Protein AF-A0A2A5DWA8-F1 (afdb_monomer)

Solvent-accessible surface area (backbone atoms only — not comparable to full-atom values): 10590 Å² total; per-residue (Å²): 114,68,67,63,53,52,51,55,50,49,52,50,40,71,69,45,64,59,42,86,65,63,41,75,46,26,43,45,65,52,57,74,69,48,86,75,79,60,83,89,64,64,49,68,61,52,51,39,34,54,32,83,85,29,98,65,46,37,66,56,44,50,53,70,68,47,47,54,48,47,27,50,68,68,30,33,41,72,45,68,45,36,46,28,19,51,50,18,20,48,41,30,18,22,82,77,46,51,73,67,56,54,53,51,50,54,50,40,32,61,70,69,42,58,81,96,68,41,42,50,81,70,25,50,52,37,16,51,51,19,20,54,53,19,52,71,34,85,58,58,39,67,52,75,53,70,55,78,84,46,27,84,37,28,36,47,58,53,21,58,75,51,59,51,54,68,67,58,51,53,52,51,37,53,56,46,24,76,74,42,58,88,42,74,66,36,57,59,59,72,69,80,114

Structure (mmCIF, N/CA/C/O backbone):
data_AF-A0A2A5DWA8-F1
#
_entry.id   AF-A0A2A5DWA8-F1
#
loop_
_atom_site.group_PDB
_atom_site.id
_atom_site.type_symbol
_atom_site.label_atom_id
_atom_site.label_alt_id
_atom_site.label_comp_id
_atom_site.label_asym_id
_atom_site.label_entity_id
_atom_site.label_seq_id
_atom_site.pdbx_PDB_ins_code
_atom_site.Cartn_x
_atom_site.Cartn_y
_atom_site.Cartn_z
_atom_site.occupancy
_atom_site.B_iso_or_equiv
_atom_site.auth_seq_id
_atom_site.auth_comp_id
_atom_site.auth_asym_id
_atom_site.auth_atom_id
_atom_site.pdbx_PDB_model_num
ATOM 1 N N . MET A 1 1 ? -1.235 -20.049 -27.847 1.00 49.72 1 MET A N 1
ATOM 2 C CA . MET A 1 1 ? -2.467 -19.989 -27.016 1.00 49.72 1 MET A CA 1
ATOM 3 C C . MET A 1 1 ? -2.168 -19.502 -25.596 1.00 49.72 1 MET A C 1
ATOM 5 O O . MET A 1 1 ? -2.892 -18.644 -25.116 1.00 49.72 1 MET A O 1
ATOM 9 N N . VAL A 1 2 ? -1.079 -19.969 -24.968 1.00 52.19 2 VAL A N 1
ATOM 10 C CA . VAL A 1 2 ? -0.614 -19.513 -23.640 1.00 52.19 2 VAL A CA 1
ATOM 11 C C . VAL A 1 2 ? -0.144 -18.046 -23.639 1.00 52.19 2 VAL A C 1
ATOM 13 O O . VAL A 1 2 ? -0.614 -17.272 -22.815 1.00 52.19 2 VAL A O 1
ATOM 16 N N . GLU A 1 3 ? 0.671 -17.619 -24.612 1.00 50.81 3 GLU A N 1
ATOM 17 C CA . GLU A 1 3 ? 1.141 -16.217 -24.720 1.00 50.81 3 GLU A CA 1
ATOM 18 C C . GLU A 1 3 ? 0.012 -15.195 -24.894 1.00 50.81 3 GLU A C 1
ATOM 20 O O . GLU A 1 3 ? 0.032 -14.137 -24.279 1.00 50.81 3 GLU A O 1
ATOM 25 N N . LYS A 1 4 ? -1.018 -15.528 -25.681 1.00 55.91 4 LYS A N 1
ATOM 26 C CA . LYS A 1 4 ? -2.185 -14.654 -25.893 1.00 55.91 4 LYS A CA 1
ATOM 27 C C . LYS A 1 4 ? -2.979 -14.436 -24.599 1.00 55.91 4 LYS A C 1
ATOM 29 O O . LYS A 1 4 ? -3.512 -13.357 -24.380 1.00 55.91 4 LYS A O 1
ATOM 34 N N . LYS A 1 5 ? -3.030 -15.462 -23.743 1.00 57.56 5 LYS A N 1
ATOM 35 C CA . LYS A 1 5 ? -3.708 -15.423 -22.444 1.00 57.56 5 LYS A CA 1
ATOM 36 C C . LYS A 1 5 ? -2.894 -14.640 -21.403 1.00 57.56 5 LYS A C 1
ATOM 38 O O . LYS A 1 5 ? -3.483 -13.908 -20.622 1.00 57.56 5 LYS A O 1
ATOM 43 N N . LEU A 1 6 ? -1.561 -14.747 -21.440 1.00 59.03 6 LEU A N 1
ATOM 44 C CA . LEU A 1 6 ? -0.638 -13.939 -20.627 1.00 59.03 6 LEU A CA 1
ATOM 45 C C . LEU A 1 6 ? -0.704 -12.450 -20.990 1.00 59.03 6 LEU A C 1
ATOM 47 O O . LEU A 1 6 ? -0.829 -11.622 -20.096 1.00 59.03 6 LEU A O 1
ATOM 51 N N . HIS A 1 7 ? -0.699 -12.117 -22.283 1.00 61.72 7 HIS A N 1
ATOM 52 C CA . HIS A 1 7 ? -0.837 -10.731 -22.743 1.00 61.72 7 HIS A CA 1
ATOM 53 C C . HIS A 1 7 ? -2.161 -10.099 -22.303 1.00 61.72 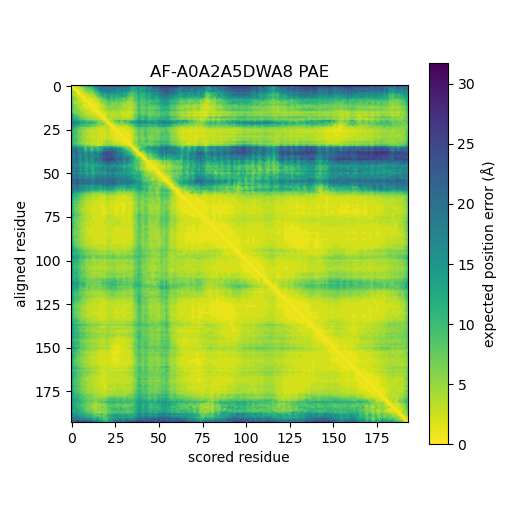7 HIS A C 1
ATOM 55 O O . HIS A 1 7 ? -2.162 -9.018 -21.727 1.00 61.72 7 HIS A O 1
ATOM 61 N N . GLN A 1 8 ? -3.278 -10.802 -22.507 1.00 65.88 8 GLN A N 1
ATOM 62 C CA . GLN A 1 8 ? -4.597 -10.319 -22.098 1.00 65.88 8 GLN A CA 1
ATOM 63 C C . GLN A 1 8 ? -4.705 -10.144 -20.574 1.00 65.88 8 GLN A C 1
ATOM 65 O O . GLN A 1 8 ? -5.347 -9.215 -20.097 1.00 65.88 8 GLN A O 1
ATOM 70 N N . TYR A 1 9 ? -4.066 -11.023 -19.798 1.00 69.00 9 TYR A N 1
ATOM 71 C CA . TYR A 1 9 ? -4.016 -10.899 -18.342 1.00 69.00 9 TYR A CA 1
ATOM 72 C C . TYR A 1 9 ? -3.210 -9.674 -17.900 1.00 69.00 9 TYR A C 1
ATOM 74 O O . TYR A 1 9 ? -3.627 -8.937 -17.012 1.00 69.00 9 TYR A O 1
ATOM 82 N N . GLN A 1 10 ? -2.082 -9.422 -18.558 1.00 70.12 10 GLN A N 1
ATOM 83 C CA . GLN A 1 10 ? -1.239 -8.273 -18.263 1.00 70.12 10 GLN A CA 1
ATOM 84 C C . GLN A 1 10 ? -1.933 -6.944 -18.594 1.00 70.12 10 GLN A C 1
ATOM 86 O O . GLN A 1 10 ? -1.883 -6.023 -17.785 1.00 70.12 10 GLN A O 1
ATOM 91 N N . GLU A 1 11 ? -2.680 -6.872 -19.699 1.00 75.81 11 GLU A N 1
ATOM 92 C CA . GLU A 1 11 ? -3.524 -5.711 -20.027 1.00 75.81 11 GLU A CA 1
ATOM 93 C C . GLU A 1 11 ? -4.588 -5.441 -18.950 1.00 75.81 11 GLU A C 1
ATOM 95 O O . GLU A 1 11 ? -4.821 -4.292 -18.574 1.00 75.81 11 GLU A O 1
ATOM 100 N N . ILE A 1 12 ? -5.206 -6.494 -18.403 1.00 79.06 12 ILE A N 1
ATOM 101 C CA . ILE A 1 12 ? -6.186 -6.364 -17.316 1.00 79.06 12 ILE A CA 1
ATOM 102 C C . ILE A 1 12 ? -5.527 -5.764 -16.064 1.00 79.06 12 ILE A C 1
ATOM 104 O O . ILE A 1 12 ? -6.061 -4.804 -15.505 1.00 79.06 12 ILE A O 1
ATOM 108 N N . LEU A 1 13 ? -4.358 -6.268 -15.654 1.00 78.06 13 LEU A N 1
ATOM 109 C CA . LEU A 1 13 ? -3.614 -5.743 -14.499 1.00 78.06 13 LEU A CA 1
ATOM 110 C C . LEU A 1 13 ? -3.149 -4.293 -14.698 1.00 78.06 13 LEU A C 1
ATOM 112 O O . LEU A 1 13 ? -3.194 -3.489 -13.767 1.00 78.06 13 LEU A O 1
ATOM 116 N N . GLU A 1 14 ? -2.715 -3.948 -15.910 1.00 80.31 14 GLU A N 1
ATOM 117 C CA . GLU A 1 14 ? -2.301 -2.587 -16.265 1.00 80.31 14 GLU A CA 1
ATOM 118 C C . GLU A 1 14 ? -3.484 -1.610 -16.252 1.00 80.31 14 GLU A C 1
ATOM 120 O O . GLU A 1 14 ? -3.341 -0.468 -15.807 1.00 80.31 14 GLU A O 1
ATOM 125 N N . SER A 1 15 ? -4.660 -2.066 -16.691 1.00 82.06 15 SER A N 1
ATOM 126 C CA . SER A 1 15 ? -5.872 -1.247 -16.760 1.00 82.06 15 SER A CA 1
ATOM 127 C C . SER A 1 15 ? -6.539 -1.019 -15.403 1.00 82.06 15 SER A C 1
ATOM 129 O O . SER A 1 15 ? -7.165 0.023 -15.197 1.00 82.06 15 SER A O 1
ATOM 131 N N . TRP A 1 16 ? -6.410 -1.962 -14.463 1.00 86.69 16 TRP A N 1
ATOM 132 C CA . TRP A 1 16 ? -7.081 -1.846 -13.176 1.00 86.69 16 TRP A CA 1
ATOM 133 C C . TRP A 1 16 ? -6.322 -0.941 -12.208 1.00 86.69 16 TRP A C 1
ATOM 135 O O . TRP A 1 16 ? -5.131 -1.120 -11.928 1.00 86.69 16 TRP A O 1
ATOM 145 N N . TYR A 1 17 ? -7.044 0.039 -11.670 1.00 85.69 17 TYR A N 1
ATOM 146 C CA . TYR A 1 17 ? -6.503 1.023 -10.752 1.00 85.69 17 TYR A CA 1
ATOM 147 C C . TYR A 1 17 ? -7.624 1.696 -9.936 1.00 85.69 17 TYR A C 1
ATOM 149 O O . TYR A 1 17 ? -8.483 2.352 -10.525 1.00 85.69 17 TYR A O 1
ATOM 157 N N . PRO A 1 18 ? -7.627 1.586 -8.592 1.00 86.38 18 PRO A N 1
ATOM 158 C CA . PRO A 1 18 ? -8.715 2.108 -7.759 1.00 86.38 18 PRO A CA 1
ATOM 159 C C . PRO A 1 18 ? -8.624 3.624 -7.509 1.00 86.38 18 PRO A C 1
ATOM 161 O O . PRO A 1 18 ? -9.618 4.258 -7.162 1.00 86.38 18 PRO A O 1
ATOM 164 N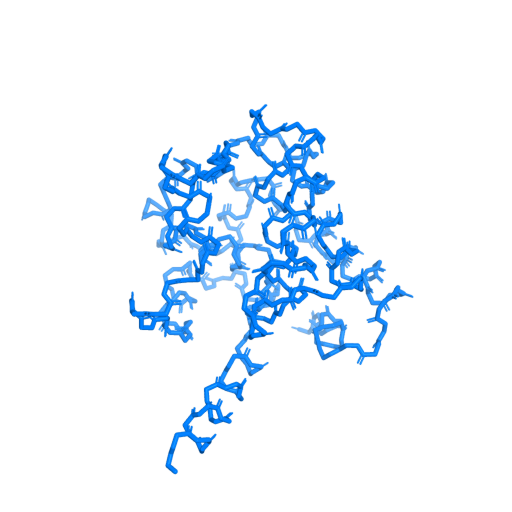 N . GLY A 1 19 ? -7.440 4.228 -7.671 1.00 85.25 19 GLY A N 1
ATOM 165 C CA . GLY A 1 19 ? -7.250 5.675 -7.534 1.00 85.25 19 GLY A CA 1
ATOM 166 C C . GLY A 1 19 ? -7.587 6.270 -6.155 1.00 85.25 19 GLY A C 1
ATOM 167 O O . GLY A 1 19 ? -7.700 5.576 -5.142 1.00 85.25 19 GLY A O 1
ATOM 168 N N . LEU A 1 20 ? -7.689 7.605 -6.097 1.00 85.56 20 LEU A N 1
ATOM 169 C CA . LEU A 1 20 ? -8.072 8.379 -4.896 1.00 85.56 20 LEU A CA 1
ATOM 170 C C . LEU A 1 20 ? -9.344 9.212 -5.098 1.00 85.56 20 LEU A C 1
ATOM 172 O O . LEU A 1 20 ? -9.663 10.045 -4.245 1.00 85.56 20 LEU A O 1
ATOM 176 N N . GLN A 1 21 ? -10.035 9.045 -6.217 1.00 74.38 21 GLN A N 1
ATOM 177 C CA . GLN A 1 21 ? -11.198 9.838 -6.606 1.00 74.38 21 GLN A CA 1
ATOM 178 C C . GLN A 1 21 ? -12.507 9.249 -6.057 1.00 74.38 21 GLN A C 1
ATOM 180 O O . GLN A 1 21 ? -13.368 9.983 -5.578 1.00 74.38 21 GLN A O 1
ATOM 185 N N . GLU A 1 22 ? -12.626 7.922 -5.989 1.00 74.31 22 GLU A N 1
ATOM 186 C CA . GLU A 1 22 ? -13.865 7.236 -5.604 1.00 74.31 22 GLU A CA 1
ATOM 187 C C . GLU A 1 22 ? -14.037 7.114 -4.079 1.00 74.31 22 GLU A C 1
ATOM 189 O O . GLU A 1 22 ? -14.012 6.036 -3.494 1.00 74.31 22 GLU A O 1
ATOM 194 N N . GLN A 1 23 ? -14.193 8.253 -3.404 1.00 80.00 23 GLN A N 1
ATOM 195 C CA . GLN A 1 23 ? -14.290 8.326 -1.940 1.00 80.00 23 GLN A CA 1
ATOM 196 C C . GLN A 1 23 ? -15.641 7.845 -1.379 1.00 80.00 23 GLN A C 1
ATOM 198 O O . GLN A 1 23 ? -15.704 7.433 -0.220 1.00 80.00 23 GLN A O 1
ATOM 203 N N . SER A 1 24 ? -16.711 7.915 -2.181 1.00 87.44 24 SER A N 1
ATOM 204 C CA . SER A 1 24 ? -18.083 7.555 -1.792 1.00 87.44 24 SER A CA 1
ATOM 205 C C . SER A 1 24 ? -18.460 6.103 -2.090 1.00 87.44 24 SER A C 1
ATOM 207 O O . SER A 1 24 ? -19.420 5.607 -1.504 1.00 87.44 24 SER A O 1
ATOM 209 N N . ARG A 1 25 ? -17.729 5.419 -2.982 1.00 91.62 25 ARG A N 1
ATOM 210 C CA . ARG A 1 25 ? -17.945 3.991 -3.252 1.00 91.62 25 ARG A CA 1
ATOM 211 C C . ARG A 1 25 ? -17.542 3.169 -2.039 1.00 91.62 25 ARG A C 1
ATOM 213 O O . ARG A 1 25 ? -16.603 3.528 -1.322 1.00 91.62 25 ARG A O 1
ATOM 220 N N . THR A 1 26 ? -18.258 2.074 -1.812 1.00 94.56 26 THR A N 1
ATOM 221 C CA . THR A 1 26 ? -17.941 1.186 -0.697 1.00 94.56 26 THR A CA 1
ATOM 222 C C . THR A 1 26 ? -16.694 0.362 -1.003 1.00 94.56 26 THR A C 1
ATOM 224 O O . THR A 1 26 ? -16.358 0.124 -2.168 1.00 94.56 26 THR A O 1
ATOM 227 N N . LEU A 1 27 ? -16.007 -0.103 0.042 1.00 92.06 27 LEU A N 1
ATOM 228 C CA . LEU A 1 27 ? -14.865 -1.007 -0.114 1.00 92.06 27 LEU A CA 1
ATOM 229 C C . LEU A 1 27 ? -15.251 -2.258 -0.924 1.00 92.06 27 LEU A C 1
ATOM 231 O O . LEU A 1 27 ? -14.518 -2.660 -1.827 1.00 92.06 27 LEU A O 1
ATOM 235 N N . LYS A 1 28 ? -16.439 -2.819 -0.664 1.00 91.94 28 LYS A N 1
ATOM 236 C CA . LYS A 1 28 ? -16.983 -3.970 -1.393 1.00 91.94 28 LYS A CA 1
ATOM 237 C C . LYS A 1 28 ? -17.189 -3.678 -2.879 1.00 91.94 28 LYS A C 1
ATOM 239 O O . LYS A 1 28 ? -16.879 -4.534 -3.705 1.00 91.94 28 LYS A O 1
ATOM 244 N N . ASP A 1 29 ? -17.686 -2.494 -3.231 1.00 91.88 29 ASP A N 1
ATOM 245 C CA . ASP A 1 29 ? -17.933 -2.138 -4.633 1.00 91.88 29 ASP A CA 1
ATOM 246 C C . ASP A 1 29 ? -16.648 -2.087 -5.455 1.00 91.88 29 ASP A C 1
ATOM 248 O O . ASP A 1 29 ? -16.673 -2.418 -6.640 1.00 91.88 29 ASP A O 1
ATOM 252 N N . ILE A 1 30 ? -15.536 -1.647 -4.859 1.00 90.56 30 ILE A N 1
ATOM 253 C CA . ILE A 1 30 ? -14.247 -1.612 -5.558 1.00 90.56 30 ILE A CA 1
ATOM 254 C C . ILE A 1 30 ? -13.619 -3.006 -5.609 1.00 90.56 30 ILE A C 1
ATOM 256 O O . ILE A 1 30 ? -13.152 -3.406 -6.674 1.00 90.56 30 ILE A O 1
ATOM 260 N N . ILE A 1 31 ? -13.677 -3.775 -4.516 1.00 89.19 31 ILE A N 1
ATOM 261 C CA . ILE A 1 31 ? -13.152 -5.152 -4.476 1.00 89.19 31 ILE A CA 1
ATOM 262 C C . ILE A 1 31 ? -13.831 -6.050 -5.514 1.00 89.19 31 ILE A C 1
ATOM 264 O O . ILE A 1 31 ? -13.160 -6.824 -6.185 1.00 89.19 31 ILE A O 1
ATOM 268 N N . ASN A 1 32 ? -15.144 -5.908 -5.718 1.00 88.56 32 ASN A N 1
ATOM 269 C CA . ASN A 1 32 ? -15.874 -6.694 -6.717 1.00 88.56 32 ASN A CA 1
ATOM 270 C C . ASN A 1 32 ? -15.433 -6.390 -8.159 1.00 88.56 32 ASN A C 1
ATOM 272 O O . ASN A 1 32 ? -15.648 -7.208 -9.049 1.00 88.56 32 ASN A O 1
ATOM 276 N N . GLY A 1 33 ? -14.863 -5.205 -8.397 1.00 85.56 33 GLY A N 1
ATOM 277 C CA . GLY A 1 33 ? -14.308 -4.806 -9.688 1.00 85.56 33 GLY A CA 1
ATOM 278 C C . GLY A 1 33 ? -12.818 -5.115 -9.838 1.00 85.56 33 GLY A C 1
ATOM 279 O O . GLY A 1 33 ? -12.260 -4.841 -10.898 1.00 85.56 33 GLY A O 1
ATOM 280 N N . MET A 1 34 ? -12.164 -5.632 -8.795 1.00 85.69 34 MET A N 1
ATOM 281 C CA . MET A 1 34 ? -10.759 -6.018 -8.835 1.00 85.69 34 MET A CA 1
ATOM 282 C C . MET A 1 34 ? -10.596 -7.293 -9.667 1.00 85.69 34 MET A C 1
ATOM 284 O O . MET A 1 34 ? -11.339 -8.253 -9.445 1.00 85.69 34 MET A O 1
ATOM 288 N N . PRO A 1 35 ? -9.667 -7.335 -10.642 1.00 80.06 35 PRO A N 1
ATOM 289 C CA . PRO A 1 35 ? -9.417 -8.549 -11.397 1.00 80.06 35 PRO A CA 1
ATOM 290 C C . PRO A 1 35 ? -8.919 -9.618 -10.427 1.00 80.06 35 PRO A C 1
ATOM 292 O O . PRO A 1 35 ? -7.842 -9.501 -9.848 1.00 80.06 35 PRO A O 1
ATOM 295 N N . GLY A 1 36 ? -9.758 -10.627 -10.195 1.00 61.25 36 GLY A N 1
ATOM 296 C CA . GLY A 1 36 ? -9.466 -11.672 -9.228 1.00 61.25 36 GLY A CA 1
ATOM 297 C C . GLY A 1 36 ? -8.223 -12.459 -9.628 1.00 61.25 36 GLY A C 1
ATOM 298 O O . GLY A 1 36 ? -8.080 -12.869 -10.782 1.00 61.25 36 GLY A O 1
ATOM 299 N N . TYR A 1 37 ? -7.352 -12.722 -8.658 1.00 54.34 37 TYR A N 1
ATOM 300 C CA . TYR A 1 37 ? -6.330 -13.749 -8.803 1.00 54.34 37 TYR A CA 1
ATOM 301 C C . TYR A 1 37 ? -7.012 -15.124 -8.808 1.00 54.34 37 TYR A C 1
ATOM 303 O O . TYR A 1 37 ? -7.747 -15.466 -7.877 1.00 54.34 37 TYR A O 1
ATOM 311 N N . GLU A 1 38 ? -6.764 -15.956 -9.825 1.00 46.09 38 GLU A N 1
ATOM 312 C CA . GLU A 1 38 ? -7.052 -17.383 -9.677 1.00 46.09 38 GLU A CA 1
ATOM 313 C C . GLU A 1 38 ? -6.131 -17.933 -8.578 1.00 46.09 38 GLU A C 1
ATOM 315 O O . GLU A 1 38 ? -4.920 -17.735 -8.599 1.00 46.09 38 GLU A O 1
ATOM 320 N N . GLN A 1 39 ? -6.699 -18.662 -7.617 1.00 37.75 39 GLN A N 1
ATOM 321 C CA . GLN A 1 39 ? -6.021 -19.202 -6.426 1.00 37.75 39 GLN A CA 1
ATOM 322 C C . GLN A 1 39 ? -4.800 -20.103 -6.733 1.00 37.75 39 GLN A C 1
ATOM 324 O O . GLN A 1 39 ? -4.049 -20.475 -5.835 1.00 37.75 39 GLN A O 1
ATOM 329 N N . LYS A 1 40 ? -4.586 -20.468 -8.001 1.00 38.69 40 LYS A N 1
ATOM 330 C CA . LYS A 1 40 ? -3.408 -21.202 -8.484 1.00 38.69 40 LYS A CA 1
ATOM 331 C C . LYS A 1 40 ? -2.173 -20.313 -8.706 1.00 38.69 40 LYS A C 1
ATOM 333 O O . LYS A 1 40 ? -1.070 -20.841 -8.770 1.00 38.69 40 LYS A O 1
ATOM 338 N N . ASP A 1 41 ? -2.369 -18.997 -8.792 1.00 48.16 41 ASP A N 1
ATOM 339 C CA . ASP A 1 41 ? -1.338 -17.972 -8.978 1.00 48.16 41 ASP A CA 1
ATOM 340 C C . ASP A 1 41 ? -1.066 -17.195 -7.682 1.00 48.16 41 ASP A C 1
ATOM 342 O O . ASP A 1 41 ? -0.484 -16.113 -7.749 1.00 48.16 41 ASP A O 1
ATOM 346 N N . VAL A 1 42 ? -1.485 -17.732 -6.515 1.00 53.38 42 VAL A N 1
ATOM 347 C CA . VAL A 1 42 ? -1.169 -17.181 -5.182 1.00 53.38 42 VAL A CA 1
ATOM 348 C C . VAL A 1 42 ? 0.282 -16.713 -5.216 1.00 53.38 42 VAL A C 1
ATOM 350 O O . VAL A 1 42 ? 1.176 -17.561 -5.344 1.00 53.38 42 VAL A O 1
ATOM 353 N N . PRO A 1 43 ? 0.531 -15.389 -5.176 1.00 59.25 43 PRO A N 1
ATOM 354 C CA . PRO A 1 43 ? 1.860 -14.871 -5.415 1.00 59.25 43 PRO A CA 1
ATOM 355 C C . PRO A 1 43 ? 2.802 -15.543 -4.430 1.00 59.25 43 PRO A C 1
ATOM 357 O O . PRO A 1 43 ? 2.476 -15.669 -3.250 1.00 59.25 43 PRO A O 1
ATOM 360 N N . PHE A 1 44 ? 3.973 -15.981 -4.887 1.00 54.69 44 PHE A N 1
ATOM 361 C CA . PHE A 1 44 ? 4.997 -16.566 -4.016 1.00 54.69 44 PHE A CA 1
ATOM 362 C C . PHE A 1 44 ? 5.223 -15.723 -2.745 1.00 54.69 44 PHE A C 1
ATOM 364 O O . PHE A 1 44 ? 5.508 -16.275 -1.693 1.00 54.69 44 PHE A O 1
ATOM 371 N N . PHE A 1 45 ? 4.997 -14.407 -2.819 1.00 60.41 45 PHE A N 1
ATOM 372 C CA . PHE A 1 45 ? 4.918 -13.462 -1.704 1.00 60.41 45 PHE A CA 1
ATOM 373 C C . PHE A 1 45 ? 3.922 -13.814 -0.599 1.00 60.41 45 PHE A C 1
ATOM 375 O O . PHE A 1 45 ? 4.282 -13.717 0.568 1.00 60.41 45 PHE A O 1
ATOM 382 N N . VAL A 1 46 ? 2.695 -14.217 -0.940 1.00 60.62 46 VAL A N 1
ATOM 383 C CA . VAL A 1 46 ? 1.695 -14.671 0.031 1.00 60.62 46 VAL A CA 1
ATOM 384 C C . VAL A 1 46 ? 2.263 -15.888 0.736 1.00 60.62 46 VAL A C 1
ATOM 386 O O . VAL A 1 46 ? 2.436 -15.846 1.940 1.00 60.62 46 VAL A O 1
ATOM 389 N N . TRP A 1 47 ? 2.732 -16.907 0.011 1.00 64.25 47 TRP A N 1
ATOM 390 C CA . TRP A 1 47 ? 3.419 -18.043 0.639 1.00 64.25 47 TRP A CA 1
ATOM 391 C C . TRP A 1 47 ? 4.636 -17.619 1.491 1.00 64.25 47 TRP A C 1
ATOM 393 O O . TRP A 1 47 ? 4.836 -18.143 2.583 1.00 64.25 47 TRP A O 1
ATOM 403 N N . LEU A 1 48 ? 5.430 -16.648 1.041 1.00 61.09 48 LEU A N 1
ATOM 404 C CA . LEU A 1 48 ? 6.653 -16.196 1.703 1.00 61.09 48 LEU A CA 1
ATOM 405 C C . LEU A 1 48 ? 6.393 -15.433 3.012 1.00 61.09 48 LEU A C 1
ATOM 407 O O . LEU A 1 48 ? 7.150 -15.608 3.971 1.00 61.09 48 LEU A O 1
ATOM 411 N N . LEU A 1 49 ? 5.355 -14.589 3.032 1.00 61.19 49 LEU A N 1
ATOM 412 C CA . LEU A 1 49 ? 4.930 -13.770 4.172 1.00 61.19 49 LEU A CA 1
ATOM 413 C C . LEU A 1 49 ? 3.999 -14.537 5.113 1.00 61.19 49 LEU A C 1
ATOM 415 O O . LEU A 1 49 ? 4.008 -14.297 6.318 1.00 61.19 49 LEU A O 1
ATOM 419 N N . GLU A 1 50 ? 3.195 -15.445 4.566 1.00 60.75 50 GLU A N 1
ATOM 420 C CA . GLU A 1 50 ? 2.129 -16.110 5.298 1.00 60.75 50 GLU A CA 1
ATOM 421 C C . GLU A 1 50 ? 2.502 -17.489 5.837 1.00 60.75 50 GLU A C 1
ATOM 423 O O . GLU A 1 50 ? 1.992 -17.909 6.876 1.00 60.75 50 GLU A O 1
ATOM 428 N N . ASN A 1 51 ? 3.372 -18.232 5.152 1.00 64.56 51 ASN A N 1
ATOM 429 C CA . ASN A 1 51 ? 3.665 -19.599 5.555 1.00 64.56 51 ASN A CA 1
ATOM 430 C C . ASN A 1 51 ? 4.696 -19.614 6.694 1.00 64.56 51 ASN A C 1
ATOM 432 O O . ASN A 1 51 ? 5.841 -19.215 6.473 1.00 64.56 51 ASN A O 1
ATOM 436 N N . PRO A 1 52 ? 4.377 -20.168 7.881 1.00 58.34 52 PRO A N 1
ATOM 437 C CA . PRO A 1 52 ? 5.354 -20.330 8.959 1.00 58.34 52 PRO A CA 1
ATOM 438 C C . PRO A 1 52 ? 6.544 -21.218 8.565 1.00 58.34 52 PRO A C 1
ATOM 440 O O . PRO A 1 52 ? 7.588 -21.172 9.206 1.00 58.34 52 PRO A O 1
ATOM 443 N N . LYS A 1 53 ? 6.383 -22.043 7.519 1.00 57.66 53 LYS A N 1
ATOM 444 C CA . LYS A 1 53 ? 7.430 -22.900 6.946 1.00 57.66 53 LYS A CA 1
ATOM 445 C C . LYS A 1 53 ? 8.294 -22.184 5.901 1.00 57.66 53 LYS A C 1
ATOM 447 O O . LYS A 1 53 ? 9.220 -22.797 5.374 1.00 57.66 53 LYS A O 1
ATOM 452 N N . SER A 1 54 ? 7.993 -20.927 5.572 1.00 59.78 54 SER A N 1
ATOM 453 C CA . SER A 1 54 ? 8.860 -20.097 4.737 1.00 59.78 54 SER A CA 1
ATOM 454 C C . SER A 1 54 ? 10.203 -19.892 5.452 1.00 59.78 54 SER A C 1
ATOM 456 O O . SER A 1 54 ? 10.211 -19.582 6.646 1.00 59.78 54 SER A O 1
ATOM 458 N N . PRO A 1 55 ? 11.348 -20.004 4.753 1.00 48.19 55 PRO A N 1
ATOM 459 C CA . PRO A 1 55 ? 12.673 -19.799 5.350 1.00 48.19 55 PRO A CA 1
ATOM 460 C C . PRO A 1 55 ? 12.884 -18.373 5.881 1.00 48.19 55 PRO A C 1
ATOM 462 O O . PRO A 1 55 ? 13.851 -18.119 6.595 1.00 48.19 55 PRO A O 1
ATOM 465 N N . ILE A 1 56 ? 11.987 -17.448 5.535 1.00 56.91 56 ILE A N 1
ATOM 466 C CA . ILE A 1 56 ? 11.997 -16.060 5.987 1.00 56.91 56 ILE A CA 1
ATOM 467 C C . ILE A 1 56 ? 10.657 -15.645 6.593 1.00 56.91 56 ILE A C 1
ATOM 469 O O . ILE A 1 56 ? 10.374 -14.461 6.555 1.00 56.91 56 ILE A O 1
ATOM 473 N N . ALA A 1 57 ? 9.841 -16.574 7.119 1.00 62.66 57 ALA A N 1
ATOM 474 C CA . ALA A 1 57 ? 8.503 -16.307 7.669 1.00 62.66 57 ALA A CA 1
ATOM 475 C C . ALA A 1 57 ? 8.429 -14.947 8.391 1.00 62.66 57 ALA A C 1
ATOM 477 O O . ALA A 1 57 ? 8.940 -14.767 9.501 1.00 62.66 57 ALA A O 1
ATOM 478 N N . MET A 1 58 ? 7.851 -13.963 7.702 1.00 66.44 58 MET A N 1
ATOM 479 C CA . MET A 1 58 ? 7.953 -12.568 8.106 1.00 66.44 58 MET A CA 1
ATOM 480 C C . MET A 1 58 ? 6.832 -12.239 9.088 1.00 66.44 58 MET A C 1
ATOM 482 O O . MET A 1 58 ? 5.681 -12.621 8.865 1.00 66.44 58 MET A O 1
ATOM 486 N N . PRO A 1 59 ? 7.093 -11.457 10.149 1.00 62.34 59 PRO A N 1
ATOM 487 C CA . PRO A 1 59 ? 6.000 -10.779 10.824 1.00 62.34 59 PRO A CA 1
ATOM 488 C C . PRO A 1 59 ? 5.270 -9.894 9.802 1.00 62.34 59 PRO A C 1
ATOM 490 O O . PRO A 1 59 ? 5.903 -9.061 9.162 1.00 62.34 59 PRO A O 1
ATOM 493 N N . GLY A 1 60 ? 3.959 -10.080 9.632 1.00 58.66 60 GLY A N 1
ATOM 494 C CA . GLY A 1 60 ? 3.200 -9.346 8.609 1.00 58.66 60 GLY A CA 1
ATOM 495 C C . GLY A 1 60 ? 2.225 -10.159 7.764 1.00 58.66 60 GLY A C 1
ATOM 496 O O . GLY A 1 60 ? 1.672 -9.573 6.844 1.00 58.66 60 GLY A O 1
ATOM 497 N N . TYR A 1 61 ? 1.999 -11.447 8.077 1.00 69.06 61 TYR A N 1
ATOM 498 C CA . TYR A 1 61 ? 0.927 -12.279 7.499 1.00 69.06 61 TYR A CA 1
ATOM 499 C C . TYR A 1 61 ? -0.340 -11.458 7.225 1.00 69.06 61 TYR A C 1
ATOM 501 O O . TYR A 1 61 ? -0.836 -10.788 8.141 1.00 69.06 61 TYR A O 1
ATOM 509 N N . ILE A 1 62 ? -0.851 -11.514 5.997 1.00 74.62 62 ILE A N 1
ATOM 510 C CA . ILE A 1 62 ? -2.024 -10.762 5.566 1.00 74.62 62 ILE A CA 1
ATOM 511 C C . ILE A 1 62 ? -2.811 -11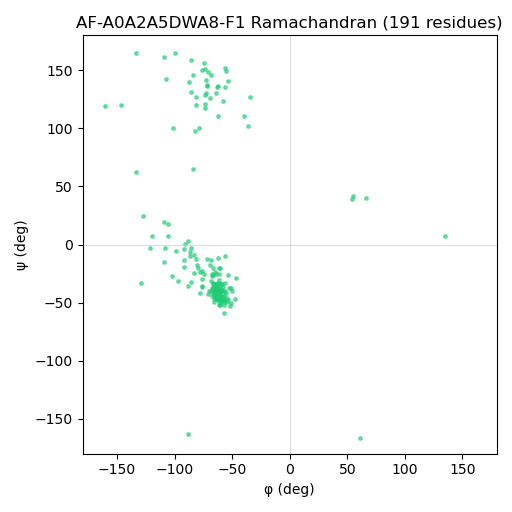.559 4.537 1.00 74.62 62 ILE A C 1
ATOM 513 O O . ILE A 1 62 ? -2.301 -11.831 3.450 1.00 74.62 62 ILE A O 1
ATOM 517 N N . SER A 1 63 ? -4.071 -11.860 4.862 1.00 80.31 63 SER A N 1
ATOM 518 C CA . SER A 1 63 ? -4.939 -12.599 3.947 1.00 80.31 63 SER A CA 1
ATOM 519 C C . SER A 1 63 ? -5.021 -11.895 2.590 1.00 80.31 63 SER A C 1
ATOM 521 O O . SER A 1 63 ? -4.974 -10.666 2.528 1.00 80.31 63 SER A O 1
ATOM 523 N N . LEU A 1 64 ? -5.203 -12.663 1.509 1.00 80.00 64 LEU A N 1
ATOM 524 C CA . LEU A 1 64 ? -5.402 -12.114 0.156 1.00 80.00 64 LEU A CA 1
ATOM 525 C C . LEU A 1 64 ? -6.446 -10.993 0.150 1.00 80.00 64 LEU A C 1
ATOM 527 O O . LEU A 1 64 ? -6.196 -9.902 -0.343 1.00 80.00 64 LEU A O 1
ATOM 531 N N . PHE A 1 65 ? -7.577 -11.236 0.810 1.00 84.88 65 PHE A N 1
ATOM 532 C CA . PHE A 1 65 ? -8.639 -10.250 0.939 1.00 84.88 65 PHE A CA 1
ATOM 533 C C . PHE A 1 65 ? -8.173 -8.960 1.633 1.00 84.88 65 PHE A C 1
ATOM 535 O O . PHE A 1 65 ? -8.440 -7.861 1.151 1.00 84.88 65 PHE A O 1
ATOM 542 N N . ASN A 1 66 ? -7.446 -9.069 2.747 1.00 88.06 66 ASN A N 1
ATOM 543 C CA . ASN A 1 66 ? -6.938 -7.896 3.452 1.00 88.06 66 ASN A CA 1
ATOM 544 C C . ASN A 1 66 ? -5.881 -7.152 2.626 1.00 88.06 66 ASN A C 1
ATOM 546 O O . ASN A 1 66 ? -5.830 -5.925 2.657 1.00 88.06 66 ASN A O 1
ATOM 550 N N . HIS A 1 67 ? -5.043 -7.877 1.890 1.00 88.25 67 HIS A N 1
ATOM 551 C CA . HIS A 1 67 ? -4.046 -7.307 0.994 1.00 88.25 67 HIS A CA 1
ATOM 552 C C . HIS A 1 67 ? -4.700 -6.487 -0.125 1.00 88.25 67 HIS A C 1
ATOM 554 O O . HIS A 1 67 ? -4.335 -5.330 -0.344 1.00 88.25 67 HIS A O 1
ATOM 560 N N . ASP A 1 68 ? -5.735 -7.042 -0.750 1.00 88.50 68 ASP A N 1
ATOM 561 C CA . ASP A 1 68 ? -6.539 -6.374 -1.774 1.00 88.50 68 ASP A CA 1
ATOM 562 C C . ASP A 1 68 ? -7.250 -5.132 -1.208 1.00 88.50 68 ASP A C 1
ATOM 564 O O . ASP A 1 68 ? -7.289 -4.072 -1.840 1.00 88.50 68 ASP A O 1
ATOM 568 N N . CYS A 1 69 ? -7.727 -5.195 0.041 1.00 92.00 69 CYS A N 1
ATOM 569 C CA . CYS A 1 69 ? -8.246 -4.015 0.734 1.00 92.00 69 CYS A CA 1
ATOM 570 C C . CYS A 1 69 ? -7.178 -2.922 0.882 1.00 92.00 69 CYS A C 1
ATOM 572 O O . CYS A 1 69 ? -7.470 -1.747 0.658 1.00 92.00 69 CYS A O 1
ATOM 574 N N . ILE A 1 70 ? -5.937 -3.272 1.237 1.00 93.69 70 ILE A N 1
ATOM 575 C CA . ILE A 1 70 ? -4.853 -2.290 1.379 1.00 93.69 70 ILE A CA 1
ATOM 576 C C . ILE A 1 70 ? -4.530 -1.627 0.038 1.00 93.69 70 ILE A C 1
ATOM 578 O O . ILE A 1 70 ? -4.356 -0.407 0.012 1.00 93.69 70 ILE A O 1
ATOM 582 N N . HIS A 1 71 ? -4.514 -2.376 -1.070 1.00 93.25 71 HIS A N 1
ATOM 583 C CA . HIS A 1 71 ? -4.397 -1.805 -2.420 1.00 93.25 71 HIS A CA 1
ATOM 584 C C . HIS A 1 71 ? -5.419 -0.688 -2.644 1.00 93.25 71 HIS A C 1
ATOM 586 O O . HIS A 1 71 ? -5.060 0.443 -2.986 1.00 93.25 71 HIS A O 1
ATOM 592 N N . ILE A 1 72 ? -6.688 -0.960 -2.338 1.00 93.50 72 ILE A N 1
ATOM 593 C CA . ILE A 1 72 ? -7.783 0.007 -2.476 1.00 93.50 72 ILE A CA 1
ATOM 594 C C . ILE A 1 72 ? -7.584 1.212 -1.549 1.00 93.50 72 ILE A C 1
ATOM 596 O O . ILE A 1 72 ? -7.686 2.364 -1.983 1.00 93.50 72 ILE A O 1
ATOM 600 N N . LEU A 1 73 ? -7.246 0.987 -0.277 1.00 94.94 73 LEU A N 1
ATOM 601 C CA . LEU A 1 73 ? -7.044 2.069 0.690 1.00 94.94 73 LEU A CA 1
ATOM 602 C C . LEU A 1 73 ? -5.873 2.977 0.315 1.00 94.94 73 LEU A C 1
ATOM 604 O O . LEU A 1 73 ? -5.976 4.192 0.472 1.00 94.94 73 LEU A O 1
ATOM 608 N N . LEU A 1 74 ? -4.795 2.431 -0.240 1.00 94.75 74 LEU A N 1
ATOM 609 C CA . LEU A 1 74 ? -3.649 3.213 -0.710 1.00 94.75 74 LEU A CA 1
ATOM 610 C C . LEU A 1 74 ?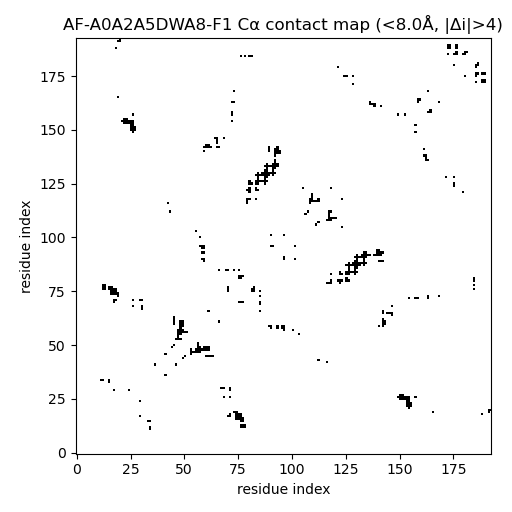 -3.864 3.786 -2.123 1.00 94.75 74 LEU A C 1
ATOM 612 O O . LEU A 1 74 ? -3.086 4.627 -2.581 1.00 94.75 74 LEU A O 1
ATOM 616 N N . GLY A 1 75 ? -4.931 3.367 -2.810 1.00 92.50 75 GLY A N 1
ATOM 617 C CA . GLY A 1 75 ? -5.225 3.764 -4.183 1.00 92.50 75 GLY A CA 1
ATOM 618 C C . GLY A 1 75 ? -4.181 3.229 -5.164 1.00 92.50 75 GLY A C 1
ATOM 619 O O . GLY A 1 75 ? -3.729 3.969 -6.034 1.00 92.50 75 GLY A O 1
ATOM 620 N N . ARG A 1 76 ? -3.723 1.994 -4.966 1.00 91.06 76 ARG A N 1
ATOM 621 C CA . ARG A 1 76 ? -2.636 1.350 -5.711 1.00 91.06 76 ARG A CA 1
ATOM 622 C C . ARG A 1 76 ? -3.196 0.277 -6.645 1.00 91.06 76 ARG A C 1
ATOM 624 O O . ARG A 1 76 ? -4.206 -0.344 -6.330 1.00 91.06 76 ARG A O 1
ATOM 631 N N . GLY A 1 77 ? -2.599 0.157 -7.832 1.00 89.50 77 GLY A N 1
ATOM 632 C CA . GLY A 1 77 ? -2.943 -0.893 -8.797 1.00 89.50 77 GLY A CA 1
ATOM 633 C C . GLY A 1 77 ? -2.125 -2.163 -8.559 1.00 89.50 77 GLY A C 1
ATOM 6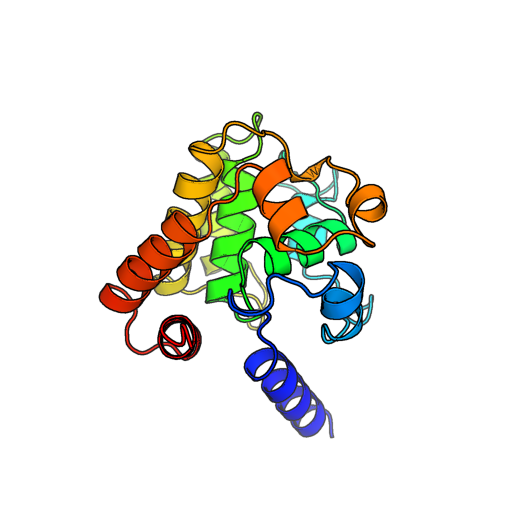34 O O . GLY A 1 77 ? -1.510 -2.312 -7.516 1.00 89.50 77 GLY A O 1
ATOM 635 N N . LEU A 1 78 ? -2.076 -3.064 -9.541 1.00 86.38 78 LEU A N 1
ATOM 636 C CA . LEU A 1 78 ? -1.490 -4.408 -9.367 1.00 86.38 78 LEU A CA 1
ATOM 637 C C . LEU A 1 78 ? -0.158 -4.613 -10.096 1.00 86.38 78 LEU A C 1
ATOM 639 O O . LEU A 1 78 ? 0.247 -5.738 -10.382 1.00 86.38 78 LEU A O 1
ATOM 643 N N . LEU A 1 79 ? 0.514 -3.520 -10.454 1.00 85.94 79 LEU A N 1
ATOM 644 C CA . LEU A 1 79 ? 1.806 -3.584 -11.130 1.00 85.94 79 LEU A CA 1
ATOM 645 C C . LEU A 1 79 ? 2.954 -3.709 -10.116 1.00 85.94 79 LEU A C 1
ATOM 647 O O . LEU A 1 79 ? 2.778 -3.334 -8.955 1.00 85.94 79 LEU A O 1
ATOM 651 N N . PRO A 1 80 ? 4.144 -4.202 -10.517 1.00 85.81 80 PRO A N 1
ATOM 652 C CA . PRO A 1 80 ? 5.248 -4.458 -9.588 1.00 85.81 80 PRO A CA 1
ATOM 653 C C . PRO A 1 80 ? 5.626 -3.266 -8.697 1.00 85.81 80 PRO A C 1
ATOM 655 O O . PRO A 1 80 ? 5.926 -3.460 -7.520 1.00 85.81 80 PRO A O 1
ATOM 658 N N . GLN A 1 81 ? 5.576 -2.034 -9.219 1.00 89.75 81 GLN A N 1
ATOM 659 C CA . GLN A 1 81 ? 5.839 -0.823 -8.434 1.00 89.75 81 GLN A CA 1
ATOM 660 C C . GLN A 1 81 ? 4.759 -0.576 -7.364 1.00 89.75 81 GLN A C 1
ATOM 662 O O . GLN A 1 81 ? 5.078 -0.190 -6.237 1.00 89.75 81 GLN A O 1
ATOM 667 N N . ASP A 1 82 ? 3.489 -0.823 -7.687 1.00 90.00 82 ASP A N 1
ATOM 668 C CA . ASP A 1 82 ? 2.381 -0.676 -6.742 1.00 90.00 82 ASP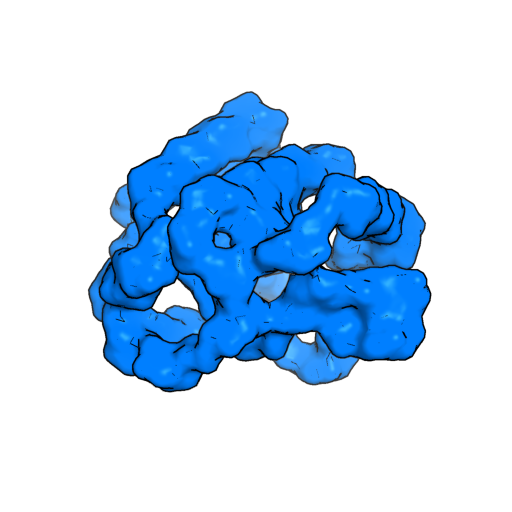 A CA 1
ATOM 669 C C . ASP A 1 82 ? 2.398 -1.765 -5.665 1.00 90.00 82 ASP A C 1
ATOM 671 O O . ASP A 1 82 ? 2.254 -1.459 -4.480 1.00 90.00 82 ASP A O 1
ATOM 675 N N . GLU A 1 83 ? 2.663 -3.013 -6.057 1.00 87.94 83 GLU A N 1
ATOM 676 C CA . GLU A 1 83 ? 2.865 -4.129 -5.129 1.00 87.94 83 GLU A CA 1
ATOM 677 C C . GLU A 1 83 ? 4.024 -3.841 -4.170 1.00 87.94 83 GLU A C 1
ATOM 679 O O . GLU A 1 83 ? 3.907 -4.015 -2.956 1.00 87.94 83 GLU A O 1
ATOM 684 N N . ALA A 1 84 ? 5.138 -3.313 -4.688 1.00 91.12 84 ALA A N 1
ATOM 685 C CA . ALA A 1 84 ? 6.267 -2.905 -3.866 1.00 91.12 84 ALA A CA 1
ATOM 686 C C . ALA A 1 84 ? 5.847 -1.871 -2.805 1.00 91.12 84 ALA A C 1
ATOM 688 O O . ALA A 1 84 ? 6.204 -2.027 -1.634 1.00 91.12 84 ALA A O 1
ATOM 689 N N . PHE A 1 85 ? 5.045 -0.865 -3.174 1.00 94.12 85 PHE A N 1
ATOM 690 C CA . PHE A 1 85 ? 4.519 0.131 -2.235 1.00 94.12 85 PHE A CA 1
ATOM 691 C C . PHE A 1 85 ? 3.594 -0.484 -1.177 1.00 94.12 85 PHE A C 1
ATOM 693 O O . PHE A 1 85 ? 3.750 -0.198 0.011 1.00 94.12 85 PHE A O 1
ATOM 700 N N . VAL A 1 86 ? 2.645 -1.334 -1.578 1.00 92.06 86 VAL A N 1
ATOM 701 C CA . VAL A 1 86 ? 1.675 -1.981 -0.675 1.00 92.06 86 VAL A CA 1
ATOM 702 C C . VAL A 1 86 ? 2.366 -2.908 0.319 1.00 92.06 86 VAL A C 1
ATOM 704 O O . VAL A 1 86 ? 2.083 -2.858 1.522 1.00 92.06 86 VAL A O 1
ATOM 707 N N . ILE A 1 87 ? 3.333 -3.701 -0.145 1.00 89.75 87 ILE A N 1
ATOM 708 C CA . ILE A 1 87 ? 4.141 -4.558 0.725 1.00 89.75 87 ILE A CA 1
ATOM 709 C C . ILE A 1 87 ? 4.981 -3.699 1.667 1.00 89.75 87 ILE A C 1
ATOM 711 O O . ILE A 1 87 ? 5.007 -3.960 2.871 1.00 89.75 87 ILE A O 1
ATOM 715 N N . GLY A 1 88 ? 5.625 -2.652 1.142 1.00 93.12 88 GLY A N 1
ATOM 716 C CA . GLY A 1 88 ? 6.363 -1.678 1.939 1.00 93.12 88 GLY A CA 1
ATOM 717 C C . GLY A 1 88 ? 5.498 -1.135 3.070 1.00 93.12 88 GLY A C 1
ATOM 718 O O . GLY A 1 88 ? 5.868 -1.258 4.236 1.00 93.12 88 GLY A O 1
ATOM 719 N N . PHE A 1 89 ? 4.307 -0.629 2.748 1.00 95.31 89 PHE A N 1
ATOM 720 C CA . PHE A 1 89 ? 3.341 -0.114 3.717 1.00 95.31 89 PHE A CA 1
ATOM 721 C C . PHE A 1 89 ? 2.954 -1.146 4.768 1.00 95.31 89 PHE A C 1
ATOM 723 O O . PHE A 1 89 ? 3.040 -0.862 5.963 1.00 95.31 89 PHE A O 1
ATOM 730 N N . THR A 1 90 ? 2.594 -2.354 4.345 1.00 92.06 90 THR A N 1
ATOM 731 C CA . THR A 1 90 ? 2.183 -3.436 5.246 1.00 92.06 90 THR A CA 1
ATOM 732 C C . THR A 1 90 ? 3.316 -3.816 6.203 1.00 92.06 90 THR A C 1
ATOM 734 O O . THR A 1 90 ? 3.118 -3.897 7.418 1.00 92.06 90 THR A O 1
ATOM 737 N N . MET A 1 91 ? 4.539 -3.955 5.682 1.00 91.12 91 MET A N 1
ATOM 738 C CA . MET A 1 91 ? 5.737 -4.223 6.476 1.00 91.12 91 MET A CA 1
ATOM 739 C C . MET A 1 91 ? 6.059 -3.067 7.431 1.00 91.12 91 MET A C 1
ATOM 741 O O . MET A 1 91 ? 6.338 -3.294 8.605 1.00 91.12 91 MET A O 1
ATOM 745 N N . GLY A 1 92 ? 5.991 -1.822 6.964 1.00 93.38 92 GLY A N 1
ATOM 746 C CA . GLY A 1 92 ? 6.241 -0.632 7.776 1.00 93.38 92 GLY A CA 1
ATOM 747 C C . GLY A 1 92 ? 5.211 -0.444 8.886 1.00 93.38 92 GLY A C 1
ATOM 748 O O . GLY A 1 92 ? 5.554 0.008 9.984 1.00 93.38 92 GLY A O 1
ATOM 749 N N . ASN A 1 93 ? 3.960 -0.829 8.628 1.00 95.00 93 ASN A N 1
ATOM 750 C CA . ASN A 1 93 ? 2.841 -0.738 9.559 1.00 95.00 93 ASN A CA 1
ATOM 751 C C . ASN A 1 93 ? 2.830 -1.845 10.626 1.00 95.00 93 ASN A C 1
ATOM 753 O O . ASN A 1 93 ? 2.319 -1.649 11.732 1.00 95.00 93 ASN A O 1
ATOM 757 N N . ASN A 1 94 ? 3.465 -2.980 10.353 1.00 91.38 94 ASN A N 1
ATOM 758 C CA . ASN A 1 94 ? 3.577 -4.049 11.329 1.00 91.38 94 ASN A CA 1
ATOM 759 C C . ASN A 1 94 ? 4.590 -3.699 12.438 1.00 91.38 94 ASN A C 1
ATOM 761 O O . ASN A 1 94 ? 5.728 -3.291 12.198 1.00 91.38 94 ASN A O 1
ATOM 765 N N . SER A 1 95 ? 4.171 -3.841 13.690 1.00 90.31 95 SER A N 1
ATOM 766 C CA . SER A 1 95 ? 4.959 -3.534 14.891 1.00 90.31 95 SER A CA 1
ATOM 767 C C . SER A 1 95 ? 6.167 -4.457 15.094 1.00 90.31 95 SER A C 1
ATOM 769 O O . SER A 1 95 ? 7.158 -4.058 15.707 1.00 90.31 95 SER A O 1
ATOM 771 N N . LYS A 1 96 ? 6.113 -5.683 14.565 1.00 89.44 96 LYS A N 1
ATOM 772 C CA . LYS A 1 96 ? 7.154 -6.707 14.729 1.00 89.44 96 LYS A CA 1
ATOM 773 C C . LYS A 1 96 ? 8.203 -6.679 13.612 1.00 89.44 96 LYS A C 1
ATOM 775 O O . LYS A 1 96 ? 9.264 -7.290 13.759 1.00 89.44 96 LYS A O 1
ATOM 780 N N . VAL A 1 97 ? 7.945 -5.961 12.518 1.00 87.81 97 VAL A N 1
ATOM 781 C CA . VAL A 1 97 ? 8.904 -5.793 11.419 1.00 87.81 97 VAL A CA 1
ATOM 782 C C . VAL A 1 97 ? 10.048 -4.866 11.839 1.00 87.81 97 VAL A C 1
ATOM 784 O O . VAL A 1 97 ? 9.878 -3.875 12.554 1.00 87.81 97 VAL A O 1
ATOM 787 N N . ARG A 1 98 ? 11.254 -5.221 11.388 1.00 88.12 98 ARG A N 1
ATOM 788 C CA . ARG A 1 98 ? 12.540 -4.590 11.722 1.00 88.12 98 ARG A CA 1
ATOM 789 C C . ARG A 1 98 ? 13.327 -4.366 10.434 1.00 88.12 98 ARG A C 1
ATOM 791 O O . ARG A 1 98 ? 13.049 -5.012 9.434 1.00 88.12 98 ARG A O 1
ATOM 798 N N . ASN A 1 99 ? 14.363 -3.535 10.464 1.00 87.62 99 ASN A N 1
ATOM 799 C CA . ASN A 1 99 ? 15.108 -3.189 9.246 1.00 87.62 99 ASN A CA 1
ATOM 800 C C . ASN A 1 99 ? 15.746 -4.401 8.541 1.00 87.62 99 ASN A C 1
ATOM 802 O O . ASN A 1 99 ? 15.784 -4.434 7.316 1.00 87.62 99 ASN A O 1
ATOM 806 N N . TYR A 1 100 ? 16.195 -5.421 9.284 1.00 86.44 100 TYR A N 1
ATOM 807 C CA . TYR A 1 100 ? 16.752 -6.630 8.664 1.00 86.44 100 TYR A CA 1
ATOM 808 C C . TYR A 1 100 ? 15.699 -7.423 7.880 1.00 86.44 100 TYR A C 1
ATOM 810 O O . TYR A 1 100 ? 16.026 -7.988 6.842 1.00 86.44 100 TYR A O 1
ATOM 818 N N . HIS A 1 101 ? 14.438 -7.419 8.330 1.00 88.06 101 HIS A N 1
ATOM 819 C CA . HIS A 1 101 ? 13.324 -8.006 7.591 1.00 88.06 101 HIS A CA 1
ATOM 820 C C . HIS A 1 101 ? 13.208 -7.310 6.224 1.00 88.06 101 HIS A C 1
ATOM 822 O O . HIS A 1 101 ? 13.171 -7.969 5.188 1.00 88.06 101 HIS A O 1
ATOM 828 N N . CYS A 1 102 ? 13.267 -5.977 6.190 1.00 88.31 102 CYS A N 1
ATOM 829 C CA . CYS A 1 102 ? 13.240 -5.220 4.937 1.00 88.31 102 CYS A CA 1
ATOM 830 C C . CYS A 1 102 ? 14.425 -5.563 4.024 1.00 88.31 102 CYS A C 1
ATOM 832 O O . CYS A 1 102 ? 14.239 -5.750 2.825 1.00 88.31 102 CYS A O 1
ATOM 834 N N . SER A 1 103 ? 15.636 -5.690 4.575 1.00 89.88 103 SER A N 1
ATOM 835 C CA . SER A 1 103 ? 16.820 -6.082 3.799 1.00 89.88 103 SER A CA 1
ATOM 836 C C . SER A 1 103 ? 16.688 -7.479 3.192 1.00 89.88 103 SER A C 1
ATOM 838 O O . SER A 1 103 ? 17.032 -7.672 2.027 1.00 89.88 103 SER A O 1
ATOM 840 N N . ILE A 1 104 ? 16.155 -8.435 3.958 1.00 86.81 104 ILE A N 1
ATOM 841 C CA . ILE A 1 104 ? 15.859 -9.786 3.476 1.00 86.81 104 ILE A CA 1
ATOM 842 C C . ILE A 1 104 ? 14.837 -9.708 2.339 1.00 86.81 104 ILE A C 1
ATOM 844 O O . ILE A 1 104 ? 15.111 -10.199 1.249 1.00 86.81 104 ILE A O 1
ATOM 848 N N . PHE A 1 105 ? 13.707 -9.026 2.541 1.00 87.44 105 PHE A N 1
ATOM 849 C CA . PHE A 1 105 ? 12.681 -8.889 1.507 1.00 87.44 105 PHE A CA 1
ATOM 850 C C . PHE A 1 105 ? 13.247 -8.315 0.200 1.00 87.44 105 PHE A C 1
ATOM 852 O O . PHE A 1 105 ? 13.054 -8.911 -0.856 1.00 87.44 105 PHE A O 1
ATOM 859 N N . LYS A 1 106 ? 14.004 -7.210 0.268 1.00 89.81 106 LYS A N 1
ATOM 860 C CA . LYS A 1 106 ? 14.638 -6.582 -0.906 1.00 89.81 106 LYS A CA 1
ATOM 861 C C . LYS A 1 106 ? 15.570 -7.538 -1.647 1.00 89.81 106 LYS A C 1
ATOM 863 O O . LYS A 1 106 ? 15.624 -7.526 -2.871 1.00 89.81 106 LYS A O 1
ATOM 868 N N . PHE A 1 107 ? 16.329 -8.354 -0.918 1.00 88.94 107 PHE A N 1
ATOM 869 C CA . PHE A 1 107 ? 17.221 -9.331 -1.533 1.00 88.94 107 PHE A CA 1
ATOM 870 C C . PHE A 1 107 ? 16.431 -10.408 -2.285 1.00 88.94 107 PHE A C 1
ATOM 872 O O . PHE A 1 107 ? 16.696 -10.674 -3.457 1.00 88.94 107 PHE A O 1
ATOM 879 N N . PHE A 1 108 ? 15.418 -10.994 -1.647 1.00 84.25 108 PHE A N 1
ATOM 880 C CA . PHE A 1 108 ? 14.591 -12.014 -2.290 1.00 84.25 108 PHE A CA 1
ATOM 881 C C . PHE A 1 108 ? 13.837 -11.447 -3.496 1.00 84.25 108 PHE A C 1
ATOM 883 O O . PHE A 1 108 ? 13.828 -12.074 -4.557 1.00 84.25 108 PHE A O 1
ATOM 890 N N . SER A 1 109 ? 13.295 -10.236 -3.371 1.00 84.62 109 SER A N 1
ATOM 891 C CA . SER A 1 109 ? 12.502 -9.614 -4.426 1.00 84.62 109 SER A CA 1
ATOM 892 C C . SER A 1 109 ? 13.296 -9.225 -5.666 1.00 84.62 109 SER A C 1
ATOM 894 O O . SER A 1 109 ? 12.769 -9.313 -6.775 1.00 84.62 109 SER A O 1
ATOM 896 N N . LEU A 1 110 ? 14.574 -8.876 -5.500 1.00 87.94 110 LEU A N 1
ATOM 897 C CA . LEU A 1 110 ? 15.473 -8.549 -6.603 1.00 87.94 110 LEU A CA 1
ATOM 898 C C . LEU A 1 110 ? 16.118 -9.762 -7.275 1.00 87.94 110 LEU A C 1
ATOM 900 O O . LEU A 1 110 ? 16.566 -9.634 -8.414 1.00 87.94 110 LEU A O 1
ATOM 904 N N . TYR A 1 111 ? 16.258 -10.901 -6.592 1.00 84.38 111 TYR A N 1
ATOM 905 C CA . TYR A 1 111 ? 17.131 -11.983 -7.078 1.00 84.38 111 TYR A CA 1
ATOM 906 C C . TYR A 1 111 ? 16.477 -13.358 -7.131 1.00 84.38 111 TYR A C 1
ATOM 908 O O . TYR A 1 111 ? 16.818 -14.134 -8.021 1.00 84.38 111 TYR A O 1
ATOM 916 N N . LEU A 1 112 ? 15.559 -13.659 -6.214 1.00 79.75 112 LEU A N 1
ATOM 917 C CA . LEU A 1 112 ? 15.043 -15.014 -6.010 1.00 79.75 112 LEU A CA 1
ATOM 918 C C . LEU A 1 112 ? 13.595 -15.187 -6.464 1.00 79.75 112 LEU A C 1
ATOM 920 O O . LEU A 1 112 ? 13.142 -16.319 -6.622 1.00 79.75 112 LEU A O 1
ATOM 924 N N . TYR A 1 113 ? 12.868 -14.094 -6.691 1.00 74.38 113 TYR A N 1
ATOM 925 C CA . TYR A 1 113 ? 11.501 -14.186 -7.188 1.00 74.38 113 TYR A CA 1
ATOM 926 C C . TYR A 1 113 ? 11.430 -14.642 -8.644 1.00 74.38 113 TYR A C 1
ATOM 928 O O . TYR A 1 113 ? 12.320 -14.315 -9.441 1.00 74.38 113 TYR A O 1
ATOM 936 N N . PRO A 1 114 ? 10.355 -15.368 -9.013 1.00 74.00 114 PRO A N 1
ATOM 937 C CA . PRO A 1 114 ? 10.104 -15.729 -10.399 1.00 74.00 114 PRO A CA 1
ATOM 938 C C . PRO A 1 114 ? 10.050 -14.480 -11.296 1.00 74.00 114 PRO A C 1
ATOM 940 O O . PRO A 1 114 ? 9.639 -13.420 -10.822 1.00 74.00 114 PRO A O 1
ATOM 943 N N . PRO A 1 115 ? 10.397 -14.587 -12.592 1.00 73.00 115 PRO A N 1
ATOM 944 C CA . PRO A 1 115 ? 10.512 -13.436 -13.492 1.00 73.00 115 PRO A CA 1
ATOM 945 C C . PRO A 1 115 ? 9.303 -12.489 -13.492 1.00 73.00 115 PRO A C 1
ATOM 947 O O . PRO A 1 115 ? 9.491 -11.279 -13.473 1.00 73.00 115 PRO A O 1
ATOM 950 N N . ASN A 1 116 ? 8.083 -13.029 -13.429 1.00 70.44 116 ASN A N 1
ATOM 951 C CA . ASN A 1 116 ? 6.833 -12.255 -13.479 1.00 70.44 116 ASN A CA 1
ATOM 952 C C . ASN A 1 116 ? 6.550 -11.445 -12.200 1.00 70.44 116 ASN A C 1
ATOM 954 O O . ASN A 1 116 ? 5.665 -10.601 -12.181 1.00 70.44 116 ASN A O 1
ATOM 958 N N . PHE A 1 117 ? 7.290 -11.724 -11.131 1.00 71.12 117 PHE A N 1
ATOM 959 C CA . PHE A 1 117 ? 7.107 -11.177 -9.786 1.00 71.12 117 PHE A CA 1
ATOM 960 C C . PHE A 1 117 ? 8.347 -10.433 -9.290 1.00 71.12 117 PHE A C 1
ATOM 962 O O . PHE A 1 117 ? 8.379 -9.908 -8.178 1.00 71.12 117 PHE A O 1
ATOM 969 N N . LYS A 1 118 ? 9.408 -10.449 -10.095 1.00 81.81 118 LYS A N 1
ATOM 970 C CA . LYS A 1 118 ? 10.713 -9.933 -9.731 1.00 81.81 118 LYS A CA 1
ATOM 971 C C . LYS A 1 118 ? 10.674 -8.413 -9.736 1.00 81.81 118 LYS A C 1
ATOM 973 O O . LYS A 1 118 ? 10.414 -7.799 -10.768 1.00 81.81 118 LYS A O 1
ATOM 978 N N . LEU A 1 119 ? 10.981 -7.823 -8.586 1.00 86.38 119 LEU A N 1
ATOM 979 C CA . LEU A 1 119 ? 11.106 -6.379 -8.478 1.00 86.38 119 LEU A CA 1
ATOM 980 C C . LEU A 1 119 ? 12.402 -5.917 -9.140 1.00 86.38 119 LEU A C 1
ATOM 982 O O . LEU A 1 119 ? 13.419 -6.617 -9.177 1.00 86.38 119 LEU A O 1
ATOM 986 N N . GLN A 1 120 ? 12.372 -4.693 -9.636 1.00 90.00 120 GLN A N 1
ATOM 987 C CA . GLN A 1 120 ? 13.527 -3.967 -10.124 1.00 90.00 120 GLN A CA 1
ATOM 988 C C . GLN A 1 120 ? 14.017 -2.983 -9.061 1.00 90.00 120 GLN A C 1
ATOM 990 O O . GLN A 1 120 ? 13.314 -2.627 -8.116 1.00 90.00 120 GLN A O 1
ATOM 995 N N . LYS A 1 121 ? 15.244 -2.477 -9.234 1.00 88.44 121 LYS A N 1
ATOM 996 C CA . LYS A 1 121 ? 15.815 -1.477 -8.316 1.00 88.44 121 LYS A CA 1
ATOM 997 C C . LYS A 1 121 ? 14.943 -0.225 -8.186 1.00 88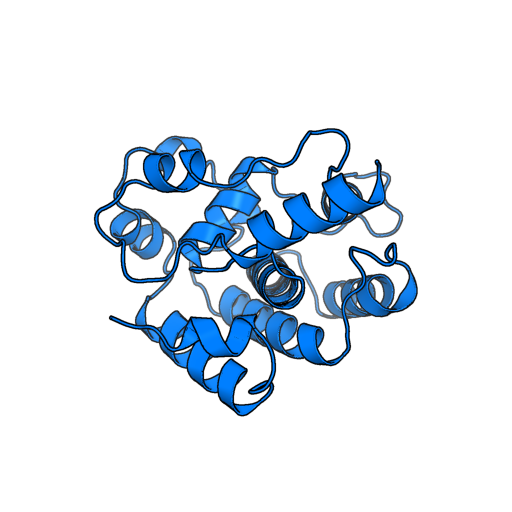.44 121 LYS A C 1
ATOM 999 O O . LYS A 1 121 ? 14.905 0.353 -7.106 1.00 88.44 121 LYS A O 1
ATOM 1004 N N . ARG A 1 122 ? 14.249 0.176 -9.258 1.00 89.00 122 ARG A N 1
ATOM 1005 C CA . ARG A 1 122 ? 13.320 1.315 -9.234 1.00 89.00 122 ARG A CA 1
ATOM 1006 C C . ARG A 1 122 ? 12.106 1.041 -8.340 1.00 89.00 122 ARG A C 1
ATOM 1008 O O . ARG A 1 122 ? 11.739 1.903 -7.555 1.00 89.00 122 ARG A O 1
ATOM 1015 N N . ASP A 1 123 ? 11.567 -0.177 -8.362 1.00 90.44 123 ASP A N 1
ATOM 1016 C CA . ASP A 1 123 ? 10.383 -0.550 -7.575 1.00 90.44 123 ASP A CA 1
ATOM 1017 C C . ASP A 1 123 ? 10.698 -0.546 -6.071 1.00 90.44 123 ASP A C 1
ATOM 1019 O O . ASP A 1 123 ? 9.837 -0.262 -5.240 1.00 90.44 123 ASP A O 1
ATOM 1023 N N . LEU A 1 124 ? 11.968 -0.768 -5.700 1.00 92.44 124 LEU A N 1
ATOM 1024 C CA . LEU A 1 124 ? 12.404 -0.637 -4.310 1.00 92.44 124 LEU A CA 1
ATOM 1025 C C . LEU A 1 124 ? 12.230 0.780 -3.757 1.00 92.44 124 LEU A C 1
ATOM 1027 O O . LEU A 1 124 ? 12.087 0.931 -2.549 1.00 92.44 124 LEU A O 1
ATOM 1031 N N . PHE A 1 125 ? 12.225 1.812 -4.601 1.00 93.50 125 PHE A N 1
ATOM 1032 C CA . PHE A 1 125 ? 11.930 3.167 -4.143 1.00 93.50 125 PHE A CA 1
ATOM 1033 C C . PHE A 1 125 ? 10.469 3.293 -3.694 1.00 93.50 125 PHE A C 1
ATOM 1035 O O . PHE A 1 125 ? 10.210 3.812 -2.608 1.00 93.50 125 PHE A O 1
ATOM 1042 N N . ALA A 1 126 ? 9.526 2.740 -4.465 1.00 93.75 126 ALA A N 1
ATOM 1043 C CA . ALA A 1 126 ? 8.119 2.676 -4.075 1.00 93.75 126 ALA A CA 1
ATOM 1044 C C . ALA A 1 126 ? 7.932 1.855 -2.786 1.00 93.75 126 ALA A C 1
ATOM 1046 O O . ALA A 1 126 ? 7.204 2.276 -1.885 1.00 93.75 126 ALA A O 1
ATOM 1047 N N . PHE A 1 127 ? 8.675 0.750 -2.635 1.00 94.31 127 PHE A N 1
ATOM 1048 C CA . PHE A 1 127 ? 8.727 -0.003 -1.378 1.00 94.31 127 PHE A CA 1
ATOM 1049 C C . PHE A 1 127 ? 9.189 0.852 -0.192 1.00 94.31 127 PHE A C 1
ATOM 1051 O O . PHE A 1 127 ? 8.542 0.832 0.854 1.00 94.31 127 PHE A O 1
ATOM 1058 N N . GLU A 1 128 ? 10.272 1.622 -0.327 1.00 95.50 128 GLU A N 1
ATOM 1059 C CA . GLU A 1 128 ? 10.762 2.476 0.764 1.00 95.50 128 GLU A CA 1
ATOM 1060 C C . GLU A 1 128 ? 9.763 3.576 1.135 1.00 95.50 128 GLU A C 1
ATOM 1062 O O . GLU A 1 128 ? 9.578 3.850 2.325 1.00 95.50 128 GLU A O 1
ATOM 1067 N N . LEU A 1 129 ? 9.093 4.181 0.146 1.00 95.50 129 LEU A N 1
ATOM 1068 C CA . LEU A 1 129 ? 8.028 5.153 0.405 1.00 95.50 129 LEU A CA 1
ATOM 1069 C C . LEU A 1 129 ? 6.884 4.517 1.186 1.00 95.50 129 LEU A C 1
ATOM 1071 O O . LEU A 1 129 ? 6.487 5.051 2.223 1.00 95.50 129 LEU A O 1
ATOM 1075 N N . GLY A 1 130 ? 6.393 3.368 0.716 1.00 96.12 130 GLY A N 1
ATOM 1076 C CA . GLY A 1 130 ? 5.353 2.612 1.399 1.00 96.12 130 GLY A CA 1
ATOM 1077 C C . GLY A 1 130 ? 5.771 2.274 2.828 1.00 96.12 130 GLY A C 1
ATOM 1078 O O . GLY A 1 130 ? 5.033 2.542 3.773 1.00 96.12 130 GLY A O 1
ATOM 1079 N N . PHE A 1 131 ? 6.993 1.772 3.017 1.00 95.75 131 PHE A N 1
ATOM 1080 C CA . PHE A 1 131 ? 7.526 1.411 4.330 1.00 95.75 131 PHE A CA 1
ATOM 1081 C C . PHE A 1 131 ? 7.568 2.589 5.295 1.00 95.75 131 PHE A C 1
ATOM 1083 O O . PHE A 1 131 ? 7.081 2.479 6.426 1.00 95.75 131 PHE A O 1
ATOM 1090 N N . LYS A 1 132 ? 8.101 3.730 4.850 1.00 96.00 132 LYS A N 1
ATOM 1091 C CA . LYS A 1 132 ? 8.115 4.956 5.648 1.00 96.00 132 LYS A CA 1
ATOM 1092 C C . LYS A 1 132 ? 6.690 5.384 6.005 1.00 96.00 132 LYS A C 1
ATOM 1094 O O . LYS A 1 132 ? 6.414 5.620 7.179 1.00 96.00 132 LYS A O 1
ATOM 1099 N N . TYR A 1 133 ? 5.776 5.370 5.032 1.00 96.25 133 TYR A N 1
ATOM 1100 C CA . T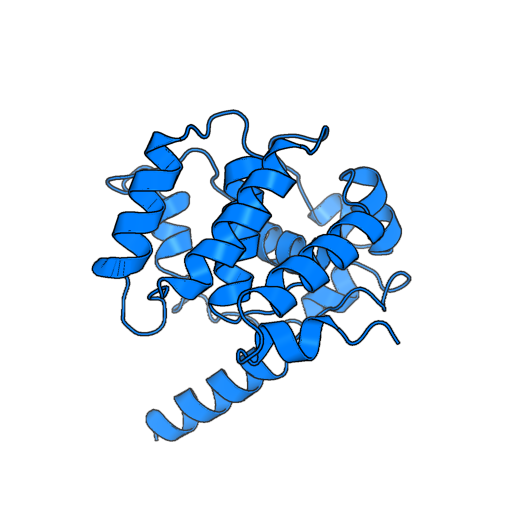YR A 1 133 ? 4.375 5.725 5.253 1.00 96.25 133 TYR A CA 1
ATOM 1101 C C . TYR A 1 133 ? 3.722 4.867 6.330 1.00 96.25 133 TYR A C 1
ATOM 1103 O O . TYR A 1 133 ? 3.159 5.378 7.299 1.00 96.25 133 TYR A O 1
ATOM 1111 N N . GLY A 1 134 ? 3.848 3.546 6.179 1.00 95.50 134 GLY A N 1
ATOM 1112 C CA . GLY A 1 134 ? 3.299 2.569 7.103 1.00 95.50 134 GLY A CA 1
ATOM 1113 C C . GLY A 1 134 ? 3.875 2.735 8.502 1.00 95.50 134 GLY A C 1
ATOM 1114 O O . GLY A 1 134 ? 3.147 2.571 9.481 1.00 95.50 134 GLY A O 1
ATOM 1115 N N . ARG A 1 135 ? 5.157 3.104 8.623 1.00 94.69 135 ARG A N 1
ATOM 1116 C CA . ARG A 1 135 ? 5.834 3.336 9.906 1.00 94.69 135 ARG A CA 1
ATOM 1117 C C . ARG A 1 135 ? 5.293 4.548 10.662 1.00 94.69 135 ARG A C 1
A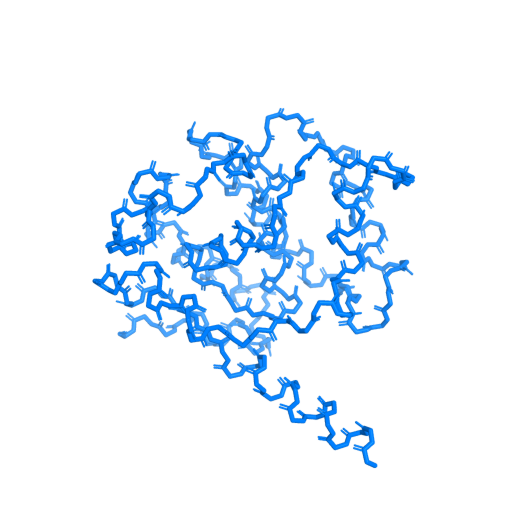TOM 1119 O O . ARG A 1 135 ? 5.244 4.506 11.886 1.00 94.69 135 ARG A O 1
ATOM 1126 N N . GLU A 1 136 ? 4.870 5.580 9.942 1.00 94.19 136 GLU A N 1
ATOM 1127 C CA . GLU A 1 136 ? 4.347 6.832 10.502 1.00 94.19 136 GLU A CA 1
ATOM 1128 C C . GLU A 1 136 ? 2.868 6.744 10.912 1.00 94.19 136 GLU A C 1
ATOM 1130 O O . GLU A 1 136 ? 2.366 7.626 11.608 1.00 94.19 136 GLU A O 1
ATOM 1135 N N . ARG A 1 137 ? 2.149 5.687 10.507 1.00 93.88 137 ARG A N 1
ATOM 1136 C CA . ARG A 1 137 ? 0.736 5.509 10.874 1.00 93.88 137 ARG A CA 1
ATOM 1137 C C . ARG A 1 137 ? 0.570 5.150 12.349 1.00 93.88 137 ARG A C 1
ATOM 1139 O O . ARG A 1 137 ? 1.265 4.274 12.870 1.00 93.88 137 ARG A O 1
ATOM 1146 N N . THR A 1 138 ? -0.410 5.790 12.989 1.00 93.50 138 THR A N 1
ATOM 1147 C CA . THR A 1 138 ? -0.775 5.530 14.393 1.00 93.50 138 THR A CA 1
ATOM 1148 C C . THR A 1 138 ? -1.566 4.236 14.564 1.00 93.50 138 THR A C 1
ATOM 1150 O O . THR A 1 138 ? -1.359 3.530 15.547 1.00 93.50 138 THR A O 1
ATOM 1153 N N . VAL A 1 139 ? -2.435 3.895 13.606 1.00 94.06 139 VAL A N 1
ATOM 1154 C CA . VAL A 1 139 ? -3.077 2.577 13.539 1.00 94.06 139 VAL A CA 1
ATOM 1155 C C . VAL A 1 139 ? -2.018 1.583 13.072 1.00 94.06 139 VAL A C 1
ATOM 1157 O O . VAL A 1 139 ? -1.453 1.743 11.991 1.00 94.06 139 VAL A O 1
ATOM 1160 N N . ARG A 1 140 ? -1.693 0.603 13.917 1.00 94.00 140 ARG A N 1
ATOM 1161 C CA . ARG A 1 140 ? -0.624 -0.387 13.703 1.00 94.00 140 ARG A CA 1
ATOM 1162 C C . ARG A 1 140 ? -1.207 -1.763 13.421 1.00 94.00 140 ARG A C 1
ATOM 1164 O O . ARG A 1 140 ? -2.336 -2.045 13.806 1.00 94.00 140 ARG A O 1
ATOM 1171 N N . ASP A 1 141 ? -0.385 -2.635 12.842 1.00 91.88 141 ASP A N 1
ATOM 1172 C CA . ASP A 1 141 ? -0.741 -4.022 12.529 1.00 91.88 141 ASP A CA 1
ATOM 1173 C C . ASP A 1 141 ? -2.008 -4.136 11.657 1.00 91.88 141 ASP A C 1
ATOM 1175 O O . ASP A 1 141 ? -2.834 -5.025 11.861 1.00 91.88 141 ASP A O 1
ATOM 1179 N N . ILE A 1 142 ? -2.140 -3.258 10.655 1.00 90.75 142 ILE A N 1
ATOM 1180 C CA . ILE A 1 142 ? -3.266 -3.221 9.707 1.00 90.75 142 ILE A CA 1
ATOM 1181 C C . ILE A 1 142 ? -3.497 -4.574 9.018 1.00 90.75 142 ILE A C 1
ATOM 1183 O O . ILE A 1 142 ? -4.619 -4.923 8.674 1.00 90.75 142 ILE A O 1
ATOM 1187 N N . ASN A 1 143 ? -2.443 -5.385 8.902 1.00 84.56 143 ASN A N 1
ATOM 1188 C CA . ASN A 1 143 ? -2.500 -6.743 8.377 1.00 84.56 143 ASN A CA 1
ATOM 1189 C C . ASN A 1 143 ? -3.398 -7.698 9.194 1.00 84.56 143 ASN A C 1
ATOM 1191 O O . ASN A 1 143 ? -3.810 -8.731 8.673 1.00 84.56 143 ASN A O 1
ATOM 1195 N N . LYS A 1 144 ? -3.697 -7.368 10.458 1.00 88.56 144 LYS A N 1
ATOM 1196 C CA . LYS A 1 144 ? -4.546 -8.164 11.363 1.00 88.56 144 LYS A CA 1
ATOM 1197 C C . LYS A 1 144 ? -5.990 -7.665 11.456 1.00 88.56 144 LYS A C 1
ATOM 1199 O O . LYS A 1 144 ? -6.779 -8.282 12.166 1.00 88.56 144 LYS A O 1
ATOM 1204 N N . ILE A 1 145 ? -6.315 -6.540 10.825 1.00 90.31 145 ILE A N 1
ATOM 1205 C CA . ILE A 1 145 ? -7.664 -5.972 10.868 1.00 90.31 145 ILE A CA 1
ATOM 1206 C C . ILE A 1 145 ? -8.595 -6.844 10.031 1.00 90.31 145 ILE A C 1
ATOM 1208 O O . ILE A 1 145 ? -8.223 -7.271 8.941 1.00 90.31 145 ILE A O 1
ATOM 1212 N N . ASP A 1 146 ? -9.802 -7.108 10.526 1.00 91.62 146 ASP A N 1
ATOM 1213 C CA . ASP A 1 146 ? -10.821 -7.781 9.729 1.00 91.62 146 ASP A CA 1
ATOM 1214 C C . ASP A 1 146 ? -11.525 -6.768 8.821 1.00 91.62 146 ASP A C 1
ATOM 1216 O O . ASP A 1 146 ? -12.432 -6.046 9.239 1.00 91.62 146 ASP A O 1
ATOM 1220 N N . PHE A 1 147 ? -11.101 -6.692 7.557 1.00 92.31 147 PHE A N 1
ATOM 1221 C CA . PHE A 1 147 ? -11.705 -5.763 6.604 1.00 92.31 147 PHE A CA 1
ATOM 1222 C C . PHE A 1 147 ? -13.150 -6.120 6.227 1.00 92.31 147 PHE A C 1
ATOM 1224 O O . PHE A 1 147 ? -13.858 -5.259 5.698 1.00 92.31 147 PHE A O 1
ATOM 1231 N N . ASN A 1 148 ? -13.631 -7.329 6.550 1.00 92.00 148 ASN A N 1
ATOM 1232 C CA . ASN A 1 148 ? -15.023 -7.707 6.295 1.00 92.00 148 ASN A CA 1
ATOM 1233 C C . ASN A 1 148 ? -16.005 -6.803 7.050 1.00 92.00 148 ASN A C 1
ATOM 1235 O O . ASN A 1 148 ? -17.070 -6.481 6.519 1.00 92.00 148 ASN A O 1
ATOM 1239 N N . GLU A 1 149 ? -15.620 -6.326 8.237 1.00 94.31 149 GLU A N 1
ATOM 1240 C CA . GLU A 1 149 ? -16.421 -5.400 9.046 1.00 94.31 149 GLU A CA 1
ATOM 1241 C C . GLU A 1 149 ? -16.587 -4.018 8.388 1.00 94.31 149 GLU A C 1
ATOM 1243 O O . GLU A 1 149 ? -17.526 -3.284 8.695 1.00 94.31 149 GLU A O 1
ATOM 1248 N N . TYR A 1 150 ? -15.708 -3.667 7.445 1.00 94.25 150 TYR A N 1
ATOM 1249 C CA . TYR A 1 150 ? -15.664 -2.354 6.796 1.00 94.25 150 TYR A CA 1
ATOM 1250 C C . TYR A 1 150 ? -16.146 -2.384 5.339 1.00 94.25 150 TYR A C 1
ATOM 1252 O O . TYR A 1 150 ? -16.253 -1.333 4.710 1.00 94.25 150 TYR A O 1
ATOM 1260 N N . CYS A 1 151 ? -16.482 -3.561 4.800 1.00 91.69 151 CYS A N 1
ATOM 1261 C CA . CYS A 1 151 ? -16.876 -3.766 3.402 1.00 91.69 151 CYS A CA 1
ATOM 1262 C C . CYS A 1 151 ? -17.986 -2.829 2.909 1.00 91.69 151 CYS A C 1
ATOM 1264 O O . CYS A 1 151 ? -17.966 -2.411 1.754 1.00 91.69 151 CYS A O 1
ATOM 1266 N N . GLN A 1 152 ? -18.966 -2.528 3.762 1.00 95.31 152 GLN A N 1
ATOM 1267 C CA . GLN A 1 152 ? -20.120 -1.696 3.400 1.00 95.31 152 GLN A CA 1
ATOM 1268 C C . GLN A 1 152 ? -19.862 -0.196 3.569 1.00 95.31 152 GLN A C 1
ATOM 1270 O O . GLN A 1 152 ? -20.715 0.610 3.206 1.00 95.31 152 GLN A O 1
ATOM 1275 N N . LEU A 1 153 ? -18.720 0.195 4.137 1.00 95.69 153 LEU A N 1
ATOM 1276 C CA . LEU A 1 153 ? -18.417 1.599 4.373 1.00 95.69 153 LEU A CA 1
ATOM 1277 C C . LEU A 1 153 ? -17.818 2.244 3.119 1.00 95.69 153 LEU A C 1
ATOM 1279 O O . LEU A 1 153 ? -17.044 1.591 2.406 1.00 95.69 153 LEU A O 1
ATOM 1283 N N . PRO A 1 154 ? -18.112 3.533 2.872 1.00 95.69 154 PRO A N 1
ATOM 1284 C CA . PRO A 1 154 ? -17.390 4.331 1.894 1.00 95.69 154 PRO A CA 1
ATOM 1285 C C . PRO A 1 154 ? -15.886 4.289 2.158 1.00 95.69 154 PRO A C 1
ATOM 1287 O O . PRO A 1 154 ? -15.442 4.376 3.305 1.00 95.69 154 PRO A O 1
ATOM 1290 N N . ILE A 1 155 ? -15.079 4.213 1.102 1.00 94.06 155 ILE A N 1
ATOM 1291 C CA . ILE A 1 155 ? -13.620 4.079 1.237 1.00 94.06 155 ILE A CA 1
ATOM 1292 C C . ILE A 1 155 ? -13.009 5.232 2.023 1.00 94.06 155 ILE A C 1
ATOM 1294 O O . ILE A 1 155 ? -12.058 5.014 2.773 1.00 94.06 155 ILE A O 1
ATOM 1298 N N . ARG A 1 156 ? -13.560 6.442 1.894 1.00 94.56 156 ARG A N 1
ATOM 1299 C CA . ARG A 1 156 ? -13.154 7.580 2.721 1.00 94.56 156 ARG A CA 1
ATOM 1300 C C . ARG A 1 156 ? -13.224 7.257 4.209 1.00 94.56 156 ARG A C 1
ATOM 1302 O O . ARG A 1 156 ? -12.261 7.494 4.924 1.00 94.56 156 ARG A O 1
ATOM 1309 N N . GLU A 1 157 ? -14.333 6.682 4.658 1.00 95.50 157 GLU A N 1
ATOM 1310 C CA . GLU A 1 157 ? -14.522 6.348 6.068 1.00 95.50 157 GLU A CA 1
ATOM 1311 C C . GLU A 1 157 ? -13.560 5.253 6.519 1.00 95.50 157 GLU A C 1
ATOM 1313 O O . GLU A 1 157 ? -13.031 5.314 7.628 1.00 95.50 157 GLU A O 1
ATOM 1318 N N . VAL A 1 158 ? -13.294 4.262 5.664 1.00 95.38 158 VAL A N 1
ATOM 1319 C CA . VAL A 1 158 ? -12.313 3.216 5.979 1.00 95.38 158 VAL A CA 1
ATOM 1320 C C . VAL A 1 158 ? -10.910 3.818 6.084 1.00 95.38 158 VAL A C 1
ATOM 1322 O O . VAL A 1 158 ? -10.205 3.553 7.054 1.00 95.38 158 VAL A O 1
ATOM 1325 N N . ARG A 1 159 ? -10.517 4.688 5.147 1.00 95.44 159 ARG A N 1
ATOM 1326 C CA . ARG A 1 159 ? -9.243 5.424 5.186 1.00 95.44 159 ARG A CA 1
ATOM 1327 C C . ARG A 1 159 ? -9.102 6.252 6.463 1.00 95.44 159 ARG A C 1
ATOM 1329 O O . ARG A 1 159 ? -8.084 6.126 7.143 1.00 95.44 159 ARG A O 1
ATOM 1336 N N . ASP A 1 160 ? -10.133 7.010 6.828 1.00 94.38 160 ASP A N 1
ATOM 1337 C CA . ASP A 1 160 ? -10.155 7.824 8.048 1.00 94.38 160 ASP A CA 1
ATOM 1338 C C . ASP A 1 160 ? -9.982 6.944 9.301 1.00 94.38 160 ASP A C 1
ATOM 1340 O O . ASP A 1 160 ? -9.148 7.235 10.161 1.00 94.38 160 ASP A O 1
ATOM 1344 N N . LYS A 1 161 ? -10.693 5.807 9.375 1.00 94.81 161 LYS A N 1
ATOM 1345 C CA . LYS A 1 161 ? -10.572 4.835 10.479 1.00 94.81 161 LYS A CA 1
ATOM 1346 C C . LYS A 1 161 ? -9.182 4.201 10.574 1.00 94.81 161 LYS A C 1
ATOM 1348 O O . LYS A 1 161 ? -8.728 3.921 11.679 1.00 94.81 161 LYS A O 1
ATOM 1353 N N . MET A 1 162 ? -8.503 4.006 9.444 1.00 94.69 162 MET A N 1
ATOM 1354 C CA . MET A 1 162 ? -7.140 3.458 9.387 1.00 94.69 162 MET A CA 1
ATOM 1355 C C . MET A 1 162 ? -6.044 4.531 9.489 1.00 94.69 162 MET A C 1
ATOM 1357 O O . MET A 1 162 ? -4.858 4.208 9.407 1.00 94.69 162 MET A O 1
ATOM 1361 N N . ASN A 1 163 ? -6.412 5.803 9.677 1.00 94.69 163 ASN A N 1
ATOM 1362 C CA . ASN A 1 163 ? -5.503 6.952 9.642 1.00 94.69 163 ASN A CA 1
ATOM 1363 C C . ASN A 1 163 ? -4.664 7.033 8.342 1.00 94.69 163 ASN A C 1
ATOM 1365 O O . ASN A 1 163 ? -3.470 7.355 8.345 1.00 94.69 163 ASN A O 1
ATOM 1369 N N . ILE A 1 164 ? -5.290 6.718 7.209 1.00 94.75 164 ILE A N 1
ATOM 1370 C CA . ILE A 1 164 ? -4.702 6.809 5.871 1.00 94.75 164 ILE A CA 1
ATOM 1371 C C . ILE A 1 164 ? -5.227 8.083 5.213 1.00 94.75 164 ILE A C 1
ATOM 1373 O O . ILE A 1 164 ? -6.344 8.127 4.708 1.00 94.75 164 ILE A O 1
ATOM 1377 N N . GLN A 1 165 ? -4.416 9.137 5.216 1.00 91.50 165 GLN A N 1
ATOM 1378 C CA . GLN A 1 165 ? -4.835 10.437 4.702 1.00 91.50 165 GLN A CA 1
ATOM 1379 C C . GLN A 1 165 ? -4.617 10.553 3.196 1.00 91.50 165 GLN A C 1
ATOM 1381 O O . GLN A 1 165 ? -3.522 10.309 2.686 1.00 91.50 165 GLN A O 1
ATOM 1386 N N . ARG A 1 166 ? -5.648 11.014 2.476 1.00 90.56 166 ARG A N 1
ATOM 1387 C CA . ARG A 1 166 ? -5.571 11.252 1.023 1.00 90.56 166 ARG A CA 1
ATOM 1388 C C . ARG A 1 166 ? -4.461 12.244 0.657 1.00 90.56 166 ARG A C 1
ATOM 1390 O O . ARG A 1 166 ? -3.823 12.066 -0.375 1.00 90.56 166 ARG A O 1
ATOM 1397 N N . SER A 1 167 ? -4.225 13.266 1.483 1.00 91.69 167 SER A N 1
ATOM 1398 C CA . SER A 1 167 ? -3.145 14.245 1.289 1.00 91.69 167 SER A CA 1
ATOM 1399 C C . SER A 1 167 ? -1.772 13.582 1.233 1.00 91.69 167 SER A C 1
ATOM 1401 O O . SER A 1 167 ? -1.013 13.842 0.303 1.00 91.69 167 SER A O 1
ATOM 1403 N N . ASP A 1 168 ? -1.497 12.680 2.175 1.00 93.56 168 ASP A N 1
ATOM 1404 C CA . ASP A 1 168 ? -0.216 11.981 2.279 1.00 93.56 168 ASP A CA 1
ATOM 1405 C C . ASP A 1 168 ? -0.008 11.081 1.052 1.00 93.56 168 ASP A C 1
ATOM 1407 O O . ASP A 1 168 ? 1.071 11.050 0.464 1.00 93.56 168 ASP A O 1
ATOM 1411 N N . LEU A 1 169 ? -1.070 10.398 0.605 1.00 92.62 169 LEU A N 1
ATOM 1412 C CA . LEU A 1 169 ? -1.033 9.572 -0.603 1.00 92.62 169 LEU A CA 1
ATOM 1413 C C . LEU A 1 169 ? -0.745 10.411 -1.858 1.00 92.62 169 LEU A C 1
ATOM 1415 O O . LEU A 1 169 ? 0.031 9.985 -2.711 1.00 92.62 169 LEU A O 1
ATOM 1419 N N . ILE A 1 170 ? -1.329 11.609 -1.977 1.00 91.31 170 ILE A N 1
ATOM 1420 C CA . ILE A 1 170 ? -1.047 12.540 -3.083 1.00 91.31 170 ILE A CA 1
ATOM 1421 C C . ILE A 1 170 ? 0.412 13.007 -3.047 1.00 91.31 170 ILE A C 1
ATOM 1423 O O . ILE A 1 170 ? 1.062 13.058 -4.091 1.00 91.31 170 ILE A O 1
ATOM 1427 N N . GLU A 1 171 ? 0.936 13.350 -1.871 1.00 91.69 171 GLU A N 1
ATOM 1428 C CA . GLU A 1 171 ? 2.332 13.766 -1.720 1.00 91.69 171 GLU A CA 1
ATOM 1429 C C . GLU A 1 171 ? 3.290 12.645 -2.131 1.00 91.69 171 GLU A C 1
ATOM 1431 O O . GLU A 1 171 ? 4.174 12.859 -2.960 1.00 91.69 171 GLU A O 1
ATOM 1436 N N . MET A 1 172 ? 3.044 11.422 -1.659 1.00 91.12 172 MET A N 1
ATOM 1437 C CA . MET A 1 172 ? 3.851 10.255 -2.012 1.00 91.12 172 MET A CA 1
ATOM 1438 C C . MET A 1 172 ? 3.858 9.972 -3.507 1.00 91.12 172 MET A C 1
ATOM 1440 O O . MET A 1 172 ? 4.910 9.677 -4.064 1.00 91.12 172 MET A O 1
ATOM 1444 N N . ARG A 1 173 ? 2.717 10.130 -4.180 1.00 89.62 173 ARG A N 1
ATOM 1445 C CA . ARG A 1 173 ? 2.622 9.996 -5.639 1.00 89.62 173 ARG A CA 1
ATOM 1446 C C . ARG A 1 173 ? 3.461 11.027 -6.377 1.00 89.62 173 ARG A C 1
ATOM 1448 O O . ARG A 1 173 ? 4.109 10.685 -7.360 1.00 89.62 173 ARG A O 1
ATOM 1455 N N . LYS A 1 174 ? 3.485 12.275 -5.901 1.00 89.38 174 LYS A N 1
ATOM 1456 C CA . LYS A 1 174 ? 4.336 13.328 -6.476 1.00 89.38 174 LYS A CA 1
ATOM 1457 C C . LYS A 1 174 ? 5.817 13.011 -6.276 1.00 89.38 174 LYS A C 1
ATOM 1459 O O . LYS A 1 174 ? 6.596 13.148 -7.216 1.00 89.38 174 LYS A O 1
ATOM 1464 N N . THR A 1 175 ? 6.199 12.556 -5.082 1.00 90.44 175 THR A N 1
ATOM 1465 C CA . THR A 1 175 ? 7.573 12.124 -4.789 1.00 90.44 175 THR A CA 1
ATOM 1466 C C . THR A 1 175 ? 7.992 10.939 -5.661 1.00 90.44 175 THR A C 1
ATOM 1468 O O . THR A 1 175 ? 9.086 10.944 -6.220 1.00 90.44 175 THR A O 1
ATOM 1471 N N . GLU A 1 176 ? 7.118 9.945 -5.813 1.00 89.31 176 GLU A N 1
ATOM 1472 C CA . GLU A 1 176 ? 7.332 8.770 -6.660 1.00 89.31 176 GLU A CA 1
ATOM 1473 C C . GLU A 1 176 ? 7.478 9.147 -8.134 1.00 89.31 176 GLU A C 1
ATOM 1475 O O . GLU A 1 176 ? 8.457 8.752 -8.764 1.00 89.31 176 GLU A O 1
ATOM 1480 N N . HIS A 1 177 ? 6.587 9.995 -8.654 1.00 87.12 177 HIS A N 1
ATOM 1481 C CA . HIS A 1 177 ? 6.656 10.484 -10.029 1.00 87.12 177 HIS A CA 1
ATOM 1482 C C . HIS A 1 177 ? 7.945 11.266 -10.312 1.00 87.12 177 HIS A C 1
ATOM 1484 O O . HIS A 1 177 ? 8.548 11.086 -11.363 1.00 87.12 177 HIS A O 1
ATOM 1490 N N . GLY A 1 178 ? 8.414 12.095 -9.374 1.00 86.38 178 GLY A N 1
ATOM 1491 C CA . GLY A 1 178 ? 9.674 12.828 -9.540 1.00 86.38 178 GLY A CA 1
ATOM 1492 C C . GLY A 1 178 ? 10.914 11.928 -9.624 1.00 86.38 178 GLY A C 1
ATOM 1493 O O . GLY A 1 178 ? 11.916 12.325 -10.211 1.00 86.38 178 GLY A O 1
ATOM 1494 N N . MET A 1 179 ? 10.850 10.721 -9.057 1.00 86.56 179 MET A N 1
ATOM 1495 C CA . MET A 1 179 ? 11.980 9.787 -8.976 1.00 86.56 179 MET A CA 1
ATOM 1496 C C . MET A 1 179 ? 11.905 8.655 -10.005 1.00 86.56 179 MET A C 1
ATOM 1498 O O . MET A 1 179 ? 12.940 8.127 -10.410 1.00 86.56 179 MET A O 1
ATOM 1502 N N . ILE A 1 180 ? 10.697 8.282 -10.438 1.00 85.38 180 ILE A N 1
ATOM 1503 C CA . ILE A 1 180 ? 10.441 7.238 -11.437 1.00 85.38 180 ILE A CA 1
ATOM 1504 C C . ILE A 1 180 ? 9.419 7.756 -12.473 1.00 85.38 180 ILE A C 1
ATOM 1506 O O . ILE A 1 180 ? 8.327 7.199 -12.582 1.00 85.38 180 ILE A O 1
ATOM 1510 N N . PRO A 1 181 ? 9.718 8.823 -13.236 1.00 80.69 181 PRO A N 1
ATOM 1511 C CA . PRO A 1 181 ? 8.726 9.480 -14.099 1.00 80.69 181 PRO A CA 1
ATOM 1512 C C . PRO A 1 181 ? 8.254 8.611 -15.275 1.00 80.69 181 PRO A C 1
ATOM 1514 O O . PRO A 1 181 ? 7.144 8.779 -15.779 1.00 80.69 181 PRO A O 1
ATOM 1517 N N . ASP A 1 182 ? 9.083 7.661 -15.711 1.00 81.69 182 ASP A N 1
ATOM 1518 C CA . ASP A 1 182 ? 8.853 6.917 -16.950 1.00 81.69 182 ASP A CA 1
ATOM 1519 C C . ASP A 1 182 ? 7.957 5.679 -16.793 1.00 81.69 182 ASP A C 1
ATOM 1521 O O . ASP A 1 182 ? 7.551 5.102 -17.808 1.00 81.69 182 ASP A O 1
ATOM 1525 N N . SER A 1 183 ? 7.631 5.263 -15.563 1.00 79.81 183 SER A N 1
ATOM 1526 C CA . SER A 1 183 ? 6.799 4.076 -15.330 1.00 79.81 183 SER A CA 1
ATOM 1527 C C . SER A 1 183 ? 5.316 4.342 -15.610 1.00 79.81 183 SER A C 1
ATOM 1529 O O . SER A 1 183 ? 4.822 5.465 -15.476 1.00 79.81 183 SER A O 1
ATOM 1531 N N . ASN A 1 184 ? 4.593 3.303 -16.034 1.00 77.06 184 ASN A N 1
ATOM 1532 C CA . ASN A 1 184 ? 3.158 3.404 -16.320 1.00 77.06 184 ASN A CA 1
ATOM 1533 C C . ASN A 1 184 ? 2.378 3.733 -15.042 1.00 77.06 184 ASN A C 1
ATOM 1535 O O . ASN A 1 184 ? 1.446 4.534 -15.064 1.00 77.06 184 ASN A O 1
ATOM 1539 N N . GLU A 1 185 ? 2.833 3.175 -13.923 1.00 81.44 185 GLU A N 1
ATOM 1540 C CA . GLU A 1 185 ? 2.371 3.435 -12.570 1.00 81.44 185 GLU A CA 1
ATOM 1541 C C . GLU A 1 185 ? 2.493 4.924 -12.247 1.00 81.44 185 GLU A C 1
ATOM 1543 O O . GLU A 1 185 ? 1.485 5.593 -12.042 1.00 81.44 185 GLU A O 1
ATOM 1548 N N . SER A 1 186 ? 3.693 5.500 -12.315 1.00 77.56 186 SER A N 1
ATOM 1549 C CA . SER A 1 186 ? 3.905 6.915 -11.993 1.00 77.56 186 SER A CA 1
ATOM 1550 C C . SER A 1 186 ? 3.134 7.876 -12.898 1.00 77.56 186 SER A C 1
ATOM 1552 O O . SER A 1 186 ? 2.759 8.960 -12.447 1.00 77.56 186 SER A O 1
ATOM 1554 N N . LYS A 1 187 ? 2.880 7.507 -14.160 1.00 77.06 187 LYS A N 1
ATOM 1555 C CA . LYS A 1 187 ? 2.083 8.319 -15.095 1.00 77.06 187 LYS A CA 1
ATOM 1556 C C . LYS A 1 187 ? 0.608 8.379 -14.696 1.00 77.06 187 LYS A C 1
ATOM 1558 O O . LYS A 1 187 ? 0.023 9.456 -14.755 1.00 77.06 187 LYS A O 1
ATOM 1563 N N . ARG A 1 188 ? 0.020 7.265 -14.237 1.00 76.81 188 ARG A N 1
ATOM 1564 C CA . ARG A 1 188 ? -1.389 7.229 -13.790 1.00 76.81 188 ARG A CA 1
ATOM 1565 C C . ARG A 1 188 ? -1.617 7.842 -12.407 1.00 76.81 188 ARG A C 1
ATOM 1567 O O . ARG A 1 188 ? -2.723 8.270 -12.102 1.00 76.81 188 ARG A O 1
ATOM 1574 N N . LEU A 1 189 ? -0.586 7.920 -11.561 1.00 69.69 189 LEU A N 1
ATOM 1575 C CA . LEU A 1 189 ? -0.719 8.421 -10.186 1.00 69.69 189 LEU A CA 1
ATOM 1576 C C . LEU A 1 189 ? -1.018 9.929 -10.081 1.00 69.69 189 LEU A C 1
ATOM 1578 O O . LEU A 1 189 ? -1.454 10.367 -9.013 1.00 69.69 189 LEU A O 1
ATOM 1582 N N . LEU A 1 190 ? -0.782 10.711 -11.142 1.00 70.31 190 LEU A N 1
ATOM 1583 C CA . LEU A 1 190 ? -1.031 12.159 -11.170 1.00 70.31 190 LEU A CA 1
ATOM 1584 C C . LEU A 1 190 ? -2.431 12.549 -11.663 1.00 70.31 190 LEU A C 1
ATOM 1586 O O . LEU A 1 190 ? -2.742 13.740 -11.708 1.00 70.31 190 LEU A O 1
ATOM 1590 N N . ASP A 1 191 ? -3.276 11.577 -12.008 1.00 67.25 191 ASP A N 1
ATOM 1591 C CA . ASP A 1 191 ? -4.679 11.846 -12.299 1.00 67.25 191 ASP A CA 1
ATOM 1592 C C . ASP A 1 191 ? -5.446 12.016 -10.977 1.00 67.25 191 ASP A C 1
ATOM 1594 O O . ASP A 1 191 ? -5.719 11.055 -10.252 1.00 67.25 191 ASP A O 1
ATOM 1598 N N . PHE A 1 192 ? -5.694 13.274 -10.608 1.00 59.19 192 PHE A N 1
ATOM 1599 C CA . PHE A 1 192 ? -6.409 13.651 -9.382 1.00 59.19 192 PHE A CA 1
ATOM 1600 C C . PHE A 1 192 ? -7.836 14.152 -9.650 1.00 59.19 192 PHE A C 1
ATOM 1602 O O . PHE A 1 192 ? -8.458 14.669 -8.712 1.00 59.19 192 PHE A O 1
ATOM 1609 N N . SER A 1 193 ? -8.285 14.040 -10.907 1.00 47.03 193 SER A N 1
ATOM 1610 C CA . SER A 1 193 ? -9.575 14.506 -11.430 1.00 47.03 193 SER A CA 1
ATOM 1611 C C . SER A 1 193 ? -10.767 13.863 -10.727 1.00 47.03 193 SER A C 1
ATOM 1613 O O . SER A 1 193 ? -10.708 12.645 -10.438 1.00 47.03 193 SER A O 1
#

pLDDT: mean 82.15, std 13.97, range [37.75, 96.25]

Foldseek 3Di:
DVVVVVVVVVVLQLPDWLADQQQQDFLQRNLVVAPDDDPVPCFVVQCCQAPPPRPLPFQQRADPVLLSSLRNLLRFTRQLLSSLLSVLLSLLQAPRRDVVSVVVVLVCLQPVGDPRRRDDPLSPVSSPLSNVNNNPWPQGNSRPDDCVVRRGPRSNVVNVVRVNDPVSSLVSLVVSCVSPVPDSRSVVNNPPD

Sequence (193 aa):
MVEKKLHQYQEILESWYPGLQEQSRTLKDIINGMPGYEQKDVPFFVWLLENPKSPIAMPGYISLFNHDCIHILLGRGLLPQDEAFVIGFTMGNNSKVRNYHCSIFKFFSLYLYPPNFKLQKRDLFAFELGFKYGRERTVRDINKIDFNEYCQLPIREVRDKMNIQRSDLIEMRKTEHGMIPDSNESKRLLDFS

Secondary structure (DSSP, 8-state):
-HHHHHHHHHHHHHH---TTT--SSBHHHHHTTS-PPPGGG--HHHHHHH-TTSTT--TT---HHHHHHHHHHHT--SSHHHHHHHHHHHHHH-TT--HHHHHHHHHHHHHTS-GGGPPPTTHHHHHHHHHHHHHH-SS--GGGS-GGGGTTSBHHHHHHHTT--HHHHHHHHHHHHHHSTTSHHHHHTT---

Mean predicted aligned error: 6.62 Å

Radius of gyration: 15.79 Å; Cα contacts (8 Å, |Δi|>4): 272; chains: 1; bounding box: 37×37×42 Å